Protein AF-A0A7X7T2R3-F1 (afdb_monomer)

Solvent-accessible surface area (backbone atoms only — not comparable to full-atom values): 18555 Å² total; per-residue (Å²): 139,83,82,85,80,83,82,80,82,81,81,81,78,77,81,79,77,76,78,73,84,76,75,88,61,71,58,36,37,41,28,32,38,73,65,38,33,34,38,80,50,75,80,72,34,32,32,35,26,33,41,37,43,32,25,81,39,92,53,69,34,51,37,36,40,28,49,19,48,46,81,38,60,32,94,79,43,58,68,33,76,51,70,40,49,49,66,35,71,52,75,38,67,45,38,47,43,71,54,66,69,42,83,62,74,43,48,23,21,39,40,40,40,36,83,48,56,30,40,42,38,34,37,30,28,27,39,49,86,95,52,52,84,90,58,48,30,49,27,66,38,73,28,43,41,53,90,72,32,40,33,57,85,30,70,35,39,31,56,67,36,26,35,33,69,63,63,90,76,23,64,33,43,29,34,38,34,39,29,28,66,70,60,32,42,26,30,39,35,40,31,36,23,42,90,88,64,50,77,76,40,69,46,76,40,82,41,36,21,29,11,16,45,75,44,51,52,47,82,64,37,77,80,41,68,40,77,57,31,36,37,40,40,30,24,75,38,52,89,12,23,35,42,54,41,26,37,32,27,32,49,84,79,55,42,40,45,63,23,67,45,53,74,62,64,82,75,70,47,61,90,62,88,65,72,92,64,82,90,67,93,62,39,48,35,62,75,59,42,95,91,35,50,65,44,74,21,93,78,37,74,44,68,85,78,66,66,64,88,88,70,58,95,70,49,39,86,43,68,80,88,86,50,78,40,71,37,74,62,63,100,71,77,132

Nearest PDB structures (foldseek):
  2ii7-assembly2_E  TM=7.760E-01  e=9.118E-03  Anabaena sp.
  2ii8-assembly2_D  TM=6.836E-01  e=9.619E-03  Anabaena sp.
  2ii7-assembly2_D  TM=6.845E-01  e=1.474E-02  Anabaena sp.
  5aos-assembly1_A  TM=5.598E-01  e=7.667E-01  Ruminococcus flavefaciens
  4d59-assembly1_A  TM=4.399E-01  e=4.234E+00  Clostridioides difficile QCD-32g58

Sequence (334 aa):
MATPRTLVAVAIGAALVLATPALAGFTATDVIVPSLGKGPGAAGSSWNGCIWVHNPNAAPVNVTFRLLLRNQPNPSAQAFHDTIPPGDTRRYDDVFATMFGVHLATYGAVRVTANAPVLVNARSYSTPAGGRADDTVGQFYSAIPTSFAIGVGQTAQLLGVYQTNPQEASLFRYNYGFVESSGQAATVQVTALDETGAVSASKSYSVGGFEARQYNVTDLLPAVNATNLRLQLTVTSGPGKVVAFGSGIANRSNDPSTFEMSFRDSLLAGSGGGLTAVTHNGTLTGDGTLSSPLGIANGGVGKTQLAAPGGTSGQVLGTNGSALVWQNAGSGGL

Radius of gyration: 31.09 Å; Cα contacts (8 Å, |Δi|>4): 775; chains: 1; bounding box: 86×97×46 Å

Foldseek 3Di:
DDDDDDDDDDDDDDPPPPDDPPCPADWDQKWKQQKAWAQADALGWGKFKKKKKFAQAQAKKKKKKFFAFAPDACLPTQIFIDIAGHGGMDMDGRCCCRRPVHPDITMGMMMMGMPGIMWMKMWIWTAHVVGDPVLIAIEITGIGGLVQFAAAPDKWKWWFDAAAPVRVPGQKWKKKKKFWRPQKKFKKKKFKADPVRDTPFIDIDIDGGRHIYMDTCCVGVVRDHDRIIMIMIHTHDIGITIFMKMWMAGSNSRHIYITGIDTDVVVVPDVPPDDCADDDPQQWWFGCDPVTRIDGHDVSCDCVNVDDPDEDPQWDFDDPPPDTDTDHPDPDDD

Structure (mmCIF, N/CA/C/O backbone):
data_AF-A0A7X7T2R3-F1
#
_entry.id   AF-A0A7X7T2R3-F1
#
loop_
_atom_site.group_PDB
_atom_site.id
_atom_site.type_symbol
_atom_site.label_atom_id
_atom_site.label_alt_id
_atom_site.label_comp_id
_atom_site.label_asym_id
_atom_site.label_entity_id
_atom_site.label_seq_id
_atom_site.pdbx_PDB_ins_code
_atom_site.Cartn_x
_atom_site.Cartn_y
_atom_site.Cartn_z
_atom_site.occupancy
_atom_site.B_iso_or_equiv
_atom_site.auth_seq_id
_atom_site.auth_comp_id
_atom_site.auth_asym_id
_atom_site.auth_atom_id
_atom_site.pdbx_PDB_model_num
ATOM 1 N N . MET A 1 1 ? 66.708 -51.921 3.921 1.00 41.09 1 MET A N 1
ATOM 2 C CA . MET A 1 1 ? 65.303 -52.227 3.578 1.00 41.09 1 MET A CA 1
ATOM 3 C C . MET A 1 1 ? 64.438 -51.123 4.153 1.00 41.09 1 MET A C 1
ATOM 5 O O . MET A 1 1 ? 64.295 -51.061 5.365 1.00 41.09 1 MET A O 1
ATOM 9 N N . ALA A 1 2 ? 63.968 -50.204 3.311 1.00 39.09 2 ALA A N 1
ATOM 10 C CA . ALA A 1 2 ? 63.085 -49.114 3.715 1.00 39.09 2 ALA A CA 1
ATOM 11 C C . ALA A 1 2 ? 61.663 -49.446 3.248 1.00 39.09 2 ALA A C 1
ATOM 13 O O . ALA A 1 2 ? 61.438 -49.693 2.065 1.00 39.09 2 ALA A O 1
ATOM 14 N N . THR A 1 3 ? 60.734 -49.514 4.194 1.00 38.06 3 THR A N 1
ATOM 15 C CA . THR A 1 3 ? 59.317 -49.825 3.985 1.00 38.06 3 THR A CA 1
ATOM 16 C C . THR A 1 3 ? 58.628 -48.654 3.270 1.00 38.06 3 THR A C 1
ATOM 18 O O . THR A 1 3 ? 58.737 -47.525 3.759 1.00 38.06 3 THR A O 1
ATOM 21 N N . PRO A 1 4 ? 57.914 -48.856 2.148 1.00 40.66 4 PRO A N 1
ATOM 22 C CA . PRO A 1 4 ? 57.190 -47.767 1.507 1.00 40.66 4 PRO A CA 1
ATOM 23 C C . PRO A 1 4 ? 55.934 -47.436 2.323 1.00 40.66 4 PRO A C 1
ATOM 25 O O . PRO A 1 4 ? 55.132 -48.312 2.642 1.00 40.66 4 PRO A O 1
ATOM 28 N N . ARG A 1 5 ? 55.778 -46.160 2.689 1.00 43.88 5 ARG A N 1
ATOM 29 C CA . ARG A 1 5 ? 54.572 -45.629 3.333 1.00 43.88 5 ARG A CA 1
ATOM 30 C C . ARG A 1 5 ? 53.549 -45.265 2.261 1.00 43.88 5 ARG A C 1
ATOM 32 O O . ARG A 1 5 ? 53.770 -44.345 1.479 1.00 43.88 5 ARG A O 1
ATOM 39 N N . THR A 1 6 ? 52.435 -45.982 2.248 1.00 41.12 6 THR A N 1
ATOM 40 C CA . THR A 1 6 ? 51.268 -45.712 1.406 1.00 41.12 6 THR A CA 1
ATOM 41 C C . THR A 1 6 ? 50.579 -44.430 1.882 1.00 41.12 6 THR A C 1
ATOM 43 O O . THR A 1 6 ? 50.111 -44.359 3.017 1.00 41.12 6 THR A O 1
ATOM 46 N N . LEU A 1 7 ? 50.527 -43.404 1.031 1.00 40.53 7 LEU A N 1
ATOM 47 C CA . LEU A 1 7 ? 49.724 -42.200 1.258 1.00 40.53 7 LEU A CA 1
ATOM 48 C C . LEU A 1 7 ? 48.250 -42.535 1.000 1.00 40.53 7 LEU A C 1
ATOM 50 O O . LEU A 1 7 ? 47.858 -42.800 -0.133 1.00 40.53 7 LEU A O 1
ATOM 54 N N . VAL A 1 8 ? 47.434 -42.529 2.054 1.00 42.53 8 VAL A N 1
ATOM 55 C CA . VAL A 1 8 ? 45.972 -42.593 1.944 1.00 42.53 8 VAL A CA 1
ATOM 56 C C . VAL A 1 8 ? 45.469 -41.172 1.696 1.00 42.53 8 VAL A C 1
ATOM 58 O O . VAL A 1 8 ? 45.521 -40.326 2.587 1.00 42.53 8 VAL A O 1
ATOM 61 N N . ALA A 1 9 ? 45.011 -40.896 0.477 1.00 41.34 9 ALA A N 1
ATOM 62 C CA . ALA A 1 9 ? 44.326 -39.651 0.155 1.00 41.34 9 ALA A CA 1
ATOM 63 C C . ALA A 1 9 ? 42.895 -39.709 0.710 1.00 41.34 9 ALA A C 1
ATOM 65 O O . ALA A 1 9 ? 42.060 -40.472 0.227 1.00 41.34 9 ALA A O 1
ATOM 66 N N . VAL A 1 10 ? 42.611 -38.913 1.741 1.00 47.06 10 VAL A N 1
ATOM 67 C CA . VAL A 1 10 ? 41.249 -38.706 2.243 1.00 47.06 10 VAL A CA 1
ATOM 68 C C . VAL A 1 10 ? 40.581 -37.659 1.354 1.00 47.06 10 VAL A C 1
ATOM 70 O O . VAL A 1 10 ? 40.901 -36.475 1.429 1.00 47.06 10 VAL A O 1
ATOM 73 N N . ALA A 1 11 ? 39.669 -38.095 0.486 1.00 46.22 11 ALA A N 1
ATOM 74 C CA . ALA A 1 11 ? 38.809 -37.199 -0.275 1.00 46.22 11 ALA A CA 1
ATOM 75 C C . ALA A 1 11 ? 37.720 -36.639 0.655 1.00 46.22 11 ALA A C 1
ATOM 77 O O . ALA A 1 11 ? 36.773 -37.337 1.012 1.00 46.22 11 ALA A O 1
ATOM 78 N N . ILE A 1 12 ? 37.863 -35.379 1.067 1.00 52.41 12 ILE A N 1
ATOM 79 C CA . ILE A 1 12 ? 36.805 -34.646 1.767 1.00 52.41 12 ILE A CA 1
ATOM 80 C C . ILE A 1 12 ? 35.800 -34.190 0.705 1.00 52.41 12 ILE A C 1
ATOM 82 O O . ILE A 1 12 ? 36.039 -33.227 -0.021 1.00 52.41 12 ILE A O 1
ATOM 86 N N . GLY A 1 13 ? 34.684 -34.909 0.581 1.00 48.97 13 GLY A N 1
ATOM 87 C CA . GLY A 1 13 ? 33.548 -34.468 -0.223 1.00 48.97 13 GLY A CA 1
ATOM 88 C C . GLY A 1 13 ? 32.879 -33.269 0.443 1.00 48.97 13 GLY A C 1
ATOM 89 O O . GLY A 1 13 ? 32.170 -33.429 1.433 1.00 48.97 13 GLY A O 1
ATOM 90 N N . ALA A 1 14 ? 33.108 -32.064 -0.078 1.00 52.66 14 ALA A N 1
ATOM 91 C CA . ALA A 1 14 ? 32.348 -30.888 0.320 1.00 52.66 14 ALA A CA 1
ATOM 92 C C . ALA A 1 14 ? 30.914 -31.026 -0.214 1.00 52.66 14 ALA A C 1
ATOM 94 O O . ALA A 1 14 ? 30.673 -30.895 -1.414 1.00 52.66 14 ALA A O 1
ATOM 95 N N . ALA A 1 15 ? 29.959 -31.315 0.670 1.00 49.66 15 ALA A N 1
ATOM 96 C CA . ALA A 1 15 ? 28.545 -31.200 0.345 1.00 49.66 15 ALA A CA 1
ATOM 97 C C . ALA A 1 15 ? 28.230 -29.713 0.123 1.00 49.66 15 ALA A C 1
ATOM 99 O O . ALA A 1 15 ? 28.152 -28.936 1.075 1.00 49.66 15 ALA A O 1
ATOM 100 N N . LEU A 1 16 ? 28.099 -29.305 -1.141 1.00 46.94 16 LEU A N 1
ATOM 101 C CA . LEU A 1 16 ? 27.641 -27.968 -1.498 1.00 46.94 16 LEU A CA 1
ATOM 102 C C . LEU A 1 16 ? 26.151 -27.885 -1.136 1.00 46.94 16 LEU A C 1
ATOM 104 O O . LEU A 1 16 ? 25.288 -28.315 -1.900 1.00 46.94 16 LEU A O 1
ATOM 108 N N . VAL A 1 17 ? 25.842 -27.393 0.063 1.00 48.62 17 VAL A N 1
ATOM 109 C CA . VAL A 1 17 ? 24.464 -27.062 0.431 1.00 48.62 17 VAL A CA 1
ATOM 110 C C . VAL A 1 17 ? 24.068 -25.860 -0.420 1.00 48.62 17 VAL A C 1
ATOM 112 O O . VAL A 1 17 ? 24.460 -24.729 -0.136 1.00 48.62 17 VAL A O 1
ATOM 115 N N . LEU A 1 18 ? 23.333 -26.105 -1.506 1.00 49.28 18 LEU A N 1
ATOM 116 C CA . LEU A 1 18 ? 22.669 -25.048 -2.260 1.00 49.28 18 LEU A CA 1
ATOM 117 C C . LEU A 1 18 ? 21.621 -24.432 -1.332 1.00 49.28 18 LEU A C 1
ATOM 119 O O . LEU A 1 18 ? 20.561 -25.015 -1.107 1.00 49.28 18 LEU A O 1
ATOM 123 N N . ALA A 1 19 ? 21.945 -23.283 -0.740 1.00 51.94 19 ALA A N 1
ATOM 124 C CA . ALA A 1 19 ? 20.990 -22.513 0.038 1.00 51.94 19 ALA A CA 1
ATOM 125 C C . ALA A 1 19 ? 19.840 -22.106 -0.893 1.00 51.94 19 ALA A C 1
ATOM 127 O O . ALA A 1 19 ? 20.014 -21.279 -1.787 1.00 51.94 19 ALA A O 1
ATOM 128 N N . THR A 1 20 ? 18.665 -22.704 -0.711 1.00 56.50 20 THR A N 1
ATOM 129 C CA . THR A 1 20 ? 17.449 -22.206 -1.350 1.00 56.50 20 THR A CA 1
ATOM 130 C C . THR A 1 20 ? 17.124 -20.859 -0.712 1.00 56.50 20 THR A C 1
ATOM 132 O O . THR A 1 20 ? 16.999 -20.819 0.517 1.00 56.50 20 THR A O 1
ATOM 135 N N . PRO A 1 21 ? 16.995 -19.760 -1.476 1.00 57.72 21 PRO A N 1
ATOM 136 C CA . PRO A 1 21 ? 16.584 -18.495 -0.892 1.00 57.72 21 PRO A CA 1
ATOM 137 C C . PRO A 1 21 ? 15.199 -18.682 -0.268 1.00 57.72 21 PRO A C 1
ATOM 139 O O . PRO A 1 21 ? 14.210 -18.902 -0.964 1.00 57.72 21 PRO A O 1
ATOM 142 N N . ALA A 1 22 ? 15.130 -18.621 1.060 1.00 57.91 22 ALA A N 1
ATOM 143 C CA . ALA A 1 22 ? 13.869 -18.447 1.754 1.00 57.91 22 ALA A CA 1
ATOM 144 C C . ALA A 1 22 ? 13.439 -16.998 1.503 1.00 57.91 22 ALA A C 1
ATOM 146 O O . ALA A 1 22 ? 14.039 -16.063 2.035 1.00 57.91 22 ALA A O 1
ATOM 147 N N . LEU A 1 23 ? 12.458 -16.796 0.623 1.00 55.25 23 LEU A N 1
ATOM 148 C CA . LEU A 1 23 ? 11.908 -15.473 0.346 1.00 55.25 23 LEU A CA 1
ATOM 149 C C . LEU A 1 23 ? 11.140 -15.001 1.588 1.00 55.25 23 LEU A C 1
ATOM 151 O O . LEU A 1 23 ? 9.979 -15.341 1.775 1.00 55.25 23 LEU A O 1
ATOM 155 N N . ALA A 1 24 ? 11.811 -14.247 2.460 1.00 56.88 24 ALA A N 1
ATOM 156 C CA . ALA A 1 24 ? 11.205 -13.650 3.654 1.00 56.88 24 ALA A CA 1
ATOM 157 C C . ALA A 1 24 ? 10.438 -12.342 3.355 1.00 56.88 24 ALA A C 1
ATOM 159 O O . ALA A 1 24 ? 9.818 -11.776 4.249 1.00 56.88 24 ALA A O 1
ATOM 160 N N . GLY A 1 25 ? 10.487 -11.853 2.109 1.00 65.81 25 GLY A N 1
ATOM 161 C CA . GLY A 1 25 ? 9.688 -10.726 1.620 1.00 65.81 25 GLY A CA 1
ATOM 162 C C . GLY A 1 25 ? 8.533 -11.187 0.727 1.00 65.81 25 GLY A C 1
ATOM 163 O O . GLY A 1 25 ? 8.581 -12.270 0.142 1.00 65.81 25 GLY A O 1
ATOM 164 N N . PHE A 1 26 ? 7.503 -10.353 0.583 1.00 82.00 26 PHE A N 1
ATOM 165 C CA . PHE A 1 26 ? 6.340 -10.675 -0.243 1.00 82.00 26 PHE A CA 1
ATOM 166 C C . PHE A 1 26 ? 6.659 -10.549 -1.736 1.00 82.00 26 PHE A C 1
ATOM 168 O O . PHE A 1 26 ? 6.523 -9.484 -2.335 1.00 82.00 26 PHE A O 1
ATOM 175 N N . THR A 1 27 ? 7.082 -11.652 -2.354 1.00 90.88 27 THR A N 1
ATOM 176 C CA . THR A 1 27 ? 7.139 -11.731 -3.820 1.00 90.88 27 THR A CA 1
ATOM 177 C C . THR A 1 27 ? 5.766 -12.057 -4.390 1.00 90.88 27 THR A C 1
ATOM 179 O O . THR A 1 27 ? 5.074 -12.940 -3.884 1.00 90.88 27 THR A O 1
ATOM 182 N N . ALA A 1 28 ? 5.368 -11.366 -5.455 1.00 94.81 28 ALA A N 1
ATOM 183 C CA . ALA A 1 28 ? 4.149 -11.677 -6.195 1.00 94.81 28 ALA A CA 1
ATOM 184 C C . ALA A 1 28 ? 4.243 -11.168 -7.637 1.00 94.81 28 ALA A C 1
ATOM 186 O O . ALA A 1 28 ? 5.144 -10.410 -7.994 1.00 94.81 28 ALA A O 1
ATOM 187 N N . THR A 1 29 ? 3.313 -11.611 -8.480 1.00 97.75 29 THR A N 1
ATOM 188 C CA . THR A 1 29 ? 3.173 -11.152 -9.870 1.00 97.75 29 THR A CA 1
ATOM 189 C C . THR A 1 29 ? 2.354 -9.868 -9.990 1.00 97.75 29 THR A C 1
ATOM 191 O O . THR A 1 29 ? 2.299 -9.287 -11.067 1.00 97.75 29 THR A O 1
ATOM 194 N N . ASP A 1 30 ? 1.697 -9.427 -8.918 1.00 98.50 30 ASP A N 1
ATOM 195 C CA . ASP A 1 30 ? 0.859 -8.231 -8.888 1.00 98.50 30 ASP A CA 1
ATOM 196 C C . ASP A 1 30 ? 0.916 -7.596 -7.496 1.00 98.50 30 ASP A C 1
ATOM 198 O O . ASP A 1 30 ? 0.410 -8.153 -6.518 1.00 98.50 30 ASP A O 1
ATOM 202 N N . VAL A 1 31 ? 1.581 -6.447 -7.406 1.00 98.56 31 VAL A N 1
ATOM 203 C CA . VAL A 1 31 ? 1.841 -5.732 -6.151 1.00 98.56 31 VAL A CA 1
ATOM 204 C C . VAL A 1 31 ? 1.539 -4.243 -6.295 1.00 98.56 31 VAL A C 1
ATOM 206 O O . VAL A 1 31 ? 1.601 -3.676 -7.388 1.00 98.56 31 VAL A O 1
ATOM 209 N N . ILE A 1 32 ? 1.238 -3.584 -5.178 1.00 98.62 32 ILE A N 1
ATOM 210 C CA . ILE A 1 32 ? 0.968 -2.146 -5.112 1.00 98.62 32 ILE A CA 1
ATOM 211 C C . ILE A 1 32 ? 1.981 -1.473 -4.190 1.00 98.62 32 ILE A C 1
ATOM 213 O O . ILE A 1 32 ? 2.061 -1.793 -3.007 1.00 98.62 32 ILE A O 1
ATOM 217 N N . VAL A 1 33 ? 2.697 -0.481 -4.718 1.00 98.38 33 VAL A N 1
ATOM 218 C CA . VAL A 1 33 ? 3.363 0.554 -3.920 1.00 98.38 33 VAL A CA 1
ATOM 219 C C . VAL A 1 33 ? 2.302 1.603 -3.579 1.00 98.38 33 VAL A C 1
ATOM 221 O O . VAL A 1 33 ? 1.845 2.306 -4.486 1.00 98.38 33 VAL A O 1
ATOM 224 N N . PRO A 1 34 ? 1.862 1.712 -2.314 1.00 97.38 34 PRO A N 1
ATOM 225 C CA . PRO A 1 34 ? 0.586 2.348 -2.002 1.00 97.38 34 PRO A CA 1
ATOM 226 C C . PRO A 1 34 ? 0.633 3.880 -1.993 1.00 97.38 34 PRO A C 1
ATOM 228 O O . PRO A 1 34 ? -0.415 4.515 -2.102 1.00 97.38 34 PRO A O 1
ATOM 231 N N . SER A 1 35 ? 1.823 4.484 -1.883 1.00 97.25 35 SER A N 1
ATOM 232 C CA . SER A 1 35 ? 1.976 5.937 -1.938 1.00 97.25 35 SER A CA 1
ATOM 233 C C . SER A 1 35 ? 3.358 6.363 -2.425 1.00 97.25 35 SER A C 1
ATOM 235 O O . SER A 1 35 ? 4.383 5.943 -1.891 1.00 97.25 35 SER A O 1
ATOM 237 N N . LEU A 1 36 ? 3.376 7.242 -3.422 1.00 97.25 36 LEU A N 1
ATOM 238 C CA . LEU A 1 36 ? 4.531 8.015 -3.868 1.00 97.25 36 LEU A CA 1
ATOM 239 C C . LEU A 1 36 ? 4.080 9.448 -4.174 1.00 97.25 36 LEU A C 1
ATOM 241 O O . LEU A 1 36 ? 2.913 9.699 -4.500 1.00 97.25 36 LEU A O 1
ATOM 245 N N . GLY A 1 37 ? 5.014 10.393 -4.090 1.00 95.12 37 GLY A N 1
ATOM 246 C CA . GLY A 1 37 ? 4.765 11.793 -4.414 1.00 95.12 37 GLY A CA 1
ATOM 247 C C . GLY A 1 37 ? 5.940 12.457 -5.115 1.00 95.12 37 GLY A C 1
ATOM 248 O O . GLY A 1 37 ? 7.093 12.152 -4.823 1.00 95.12 37 GLY A O 1
ATOM 249 N N . LYS A 1 38 ? 5.621 13.391 -6.008 1.00 96.12 38 LYS A N 1
ATOM 250 C CA . LYS A 1 38 ? 6.523 14.373 -6.602 1.00 96.12 38 LYS A CA 1
ATOM 251 C C . LYS A 1 38 ? 6.002 15.764 -6.272 1.00 96.12 38 LYS A C 1
ATOM 253 O O . LYS A 1 38 ? 4.848 16.060 -6.569 1.00 96.12 38 LYS A O 1
ATOM 258 N N . GLY A 1 39 ? 6.855 16.628 -5.736 1.00 95.25 39 GLY A N 1
ATOM 259 C CA . GLY A 1 39 ? 6.547 18.041 -5.521 1.00 95.25 39 GLY A CA 1
ATOM 260 C C . GLY A 1 39 ? 6.245 18.418 -4.064 1.00 95.25 39 GLY A C 1
ATOM 261 O O . GLY A 1 39 ? 6.437 17.612 -3.149 1.00 95.25 39 GLY A O 1
ATOM 262 N N . PRO A 1 40 ? 5.797 19.661 -3.824 1.00 95.00 40 PRO A N 1
ATOM 263 C CA . PRO A 1 40 ? 5.723 20.252 -2.489 1.00 95.00 40 PRO A CA 1
ATOM 264 C C . PRO A 1 40 ? 4.676 19.585 -1.586 1.00 95.00 40 PRO A C 1
ATOM 266 O O . PRO A 1 40 ? 3.570 19.276 -2.010 1.00 95.00 40 PRO A O 1
ATOM 269 N N . GLY A 1 41 ? 5.001 19.397 -0.311 1.00 92.75 41 GLY 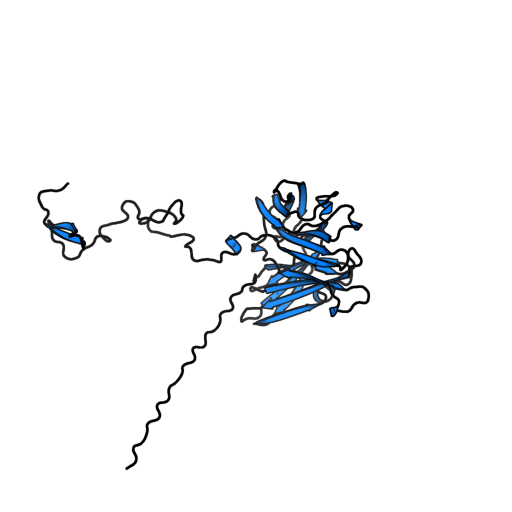A N 1
ATOM 270 C CA . GLY A 1 41 ? 4.081 18.924 0.720 1.00 92.75 41 GLY A CA 1
ATOM 271 C C . GLY A 1 41 ? 3.923 19.919 1.870 1.00 92.75 41 GLY A C 1
ATOM 272 O O . GLY A 1 41 ? 4.425 21.041 1.840 1.00 92.75 41 GLY A O 1
ATOM 273 N N . ALA A 1 42 ? 3.224 19.492 2.923 1.00 91.75 42 ALA A N 1
ATOM 274 C CA . ALA A 1 42 ? 3.086 20.276 4.150 1.00 91.75 42 ALA A CA 1
ATOM 275 C C . ALA A 1 42 ? 4.448 20.540 4.823 1.00 91.75 42 ALA A C 1
ATOM 277 O O . ALA A 1 42 ? 5.411 19.801 4.599 1.00 91.75 42 ALA A O 1
ATOM 278 N N . ALA A 1 43 ? 4.507 21.573 5.670 1.00 90.81 43 ALA A N 1
ATOM 279 C CA . ALA A 1 43 ? 5.690 21.936 6.461 1.00 90.81 43 ALA A CA 1
ATOM 280 C C . ALA A 1 43 ? 6.989 22.062 5.631 1.00 90.81 43 ALA A C 1
ATOM 282 O O . ALA A 1 43 ? 8.063 21.644 6.061 1.00 90.81 43 ALA A O 1
ATOM 283 N N . GLY A 1 44 ? 6.883 22.600 4.408 1.00 90.75 44 GLY A N 1
ATOM 284 C CA . GLY A 1 44 ? 8.030 22.852 3.527 1.00 90.75 44 GLY A CA 1
ATOM 285 C C . GLY A 1 44 ? 8.695 21.601 2.942 1.00 90.75 44 GLY A C 1
ATOM 286 O O . GLY A 1 44 ? 9.785 21.707 2.385 1.00 90.75 44 GLY A O 1
ATOM 287 N N . SER A 1 45 ? 8.073 20.422 3.065 1.00 93.31 45 SER A N 1
ATOM 288 C CA . SER A 1 45 ? 8.575 19.192 2.436 1.00 93.31 45 SER A CA 1
ATOM 289 C C . SER A 1 45 ? 8.518 19.268 0.905 1.00 93.31 45 SER A C 1
ATOM 291 O O . SER A 1 45 ? 7.655 19.938 0.339 1.00 93.31 45 SER A O 1
ATOM 293 N N . SER A 1 46 ? 9.417 18.558 0.223 1.00 94.56 46 SER A N 1
ATOM 294 C CA . SER A 1 46 ? 9.454 18.456 -1.240 1.00 94.56 46 SER A CA 1
ATOM 295 C C . SER A 1 46 ? 9.745 17.020 -1.640 1.00 94.56 46 SER A C 1
ATOM 297 O O . SER A 1 46 ? 10.868 16.544 -1.486 1.00 94.56 46 SER A O 1
ATOM 299 N N . TRP A 1 47 ? 8.711 16.325 -2.103 1.00 95.44 47 TRP A N 1
ATOM 300 C CA . TRP A 1 47 ? 8.705 14.879 -2.270 1.00 95.44 47 TRP A CA 1
ATOM 301 C C . TRP A 1 47 ? 9.238 14.437 -3.633 1.00 95.44 47 TRP A C 1
ATOM 303 O O . TRP A 1 47 ? 9.014 15.100 -4.648 1.00 95.44 47 TRP A O 1
ATOM 313 N N . ASN A 1 48 ? 9.906 13.286 -3.649 1.00 95.69 48 ASN A N 1
ATOM 314 C CA . ASN A 1 48 ? 10.217 12.499 -4.836 1.00 95.69 48 ASN A CA 1
ATOM 315 C C . ASN A 1 48 ? 10.145 10.992 -4.514 1.00 95.69 48 ASN A C 1
ATOM 317 O O . ASN A 1 48 ? 10.088 10.596 -3.347 1.00 95.69 48 ASN A O 1
ATOM 321 N N . GLY A 1 49 ? 10.141 10.144 -5.544 1.00 96.25 49 GLY A N 1
ATOM 322 C CA . GLY A 1 49 ? 9.969 8.697 -5.415 1.00 96.25 49 GLY A CA 1
ATOM 323 C C . GLY A 1 49 ? 11.072 7.883 -6.084 1.00 96.25 49 GLY A C 1
ATOM 324 O O . GLY A 1 49 ? 11.518 8.222 -7.178 1.00 96.25 49 GLY A O 1
ATOM 325 N N . CYS A 1 50 ? 11.459 6.778 -5.449 1.00 97.25 50 CYS A N 1
ATOM 326 C CA . CYS A 1 50 ? 12.312 5.737 -6.024 1.00 97.25 50 CYS A CA 1
ATOM 327 C C . CYS A 1 50 ? 11.662 4.358 -5.843 1.00 97.25 50 CYS A C 1
ATOM 329 O O . CYS A 1 50 ? 11.048 4.109 -4.803 1.00 97.25 50 CYS A O 1
ATOM 331 N N . ILE A 1 51 ? 11.806 3.468 -6.827 1.00 98.56 51 ILE A N 1
ATOM 332 C CA . ILE A 1 51 ? 11.381 2.061 -6.749 1.00 98.56 51 ILE A CA 1
ATOM 333 C C . ILE A 1 51 ? 12.574 1.143 -7.025 1.00 98.56 51 ILE A C 1
ATOM 335 O O . ILE A 1 51 ? 13.363 1.390 -7.934 1.00 98.56 51 ILE A O 1
ATOM 339 N N . TRP A 1 52 ? 12.654 0.043 -6.279 1.00 98.44 52 TRP A N 1
ATOM 340 C CA . TRP A 1 52 ? 13.510 -1.101 -6.564 1.00 98.44 52 TRP A CA 1
ATOM 341 C C . TRP A 1 52 ? 12.655 -2.299 -6.957 1.00 98.44 52 TRP A C 1
ATOM 343 O O . TRP A 1 52 ? 11.655 -2.583 -6.297 1.00 98.44 52 TRP A O 1
ATOM 353 N N . VAL A 1 53 ? 13.075 -3.021 -7.993 1.00 98.25 53 VAL A N 1
ATOM 354 C CA . VAL A 1 53 ? 12.478 -4.299 -8.391 1.00 98.25 53 VAL A CA 1
ATOM 355 C C . VAL A 1 53 ? 13.564 -5.347 -8.500 1.00 98.25 53 VAL A C 1
ATOM 357 O O . VAL A 1 53 ? 14.488 -5.203 -9.298 1.00 98.25 53 VAL A O 1
ATOM 360 N N . HIS A 1 54 ? 13.423 -6.405 -7.713 1.00 97.88 54 HIS A N 1
ATOM 361 C CA . HIS A 1 54 ? 14.292 -7.566 -7.747 1.00 97.88 54 HIS A CA 1
ATOM 362 C C . HIS A 1 54 ? 13.584 -8.748 -8.410 1.00 97.88 54 HIS A C 1
ATOM 364 O O . HIS A 1 54 ? 12.443 -9.081 -8.070 1.00 97.88 54 HIS A O 1
ATOM 370 N N . ASN A 1 55 ? 14.288 -9.387 -9.341 1.00 97.19 55 ASN A N 1
ATOM 371 C CA . ASN A 1 55 ? 13.893 -10.644 -9.949 1.00 97.19 55 ASN A CA 1
ATOM 372 C C . ASN A 1 55 ? 14.627 -11.812 -9.262 1.00 97.19 55 ASN A C 1
ATOM 374 O O . ASN A 1 55 ? 15.791 -12.054 -9.578 1.00 97.19 55 ASN A O 1
ATOM 378 N N . PRO A 1 56 ? 13.966 -12.582 -8.381 1.00 94.44 56 PRO A N 1
ATOM 379 C CA . PRO A 1 56 ? 14.582 -13.742 -7.735 1.00 94.44 56 PRO A CA 1
ATOM 380 C C . PRO A 1 56 ? 14.636 -14.991 -8.636 1.00 94.44 56 PRO A C 1
ATOM 382 O O . PRO A 1 56 ? 15.126 -16.036 -8.213 1.00 94.44 56 PRO A O 1
ATOM 385 N N . ASN A 1 57 ? 14.088 -14.931 -9.854 1.00 93.50 57 ASN A N 1
ATOM 386 C CA . ASN A 1 57 ? 13.930 -16.087 -10.731 1.00 93.50 57 ASN A CA 1
ATOM 387 C C . ASN A 1 57 ? 15.191 -16.341 -11.573 1.00 93.50 57 ASN A C 1
ATOM 389 O O . ASN A 1 57 ? 15.985 -15.441 -11.841 1.00 93.50 57 ASN A O 1
ATOM 393 N N . ALA A 1 58 ? 15.326 -17.574 -12.071 1.00 92.88 58 ALA A N 1
ATOM 394 C CA . ALA A 1 58 ? 16.405 -17.978 -12.980 1.00 92.88 58 ALA A CA 1
ATOM 395 C C . ALA A 1 58 ? 16.201 -17.517 -14.442 1.00 92.88 58 ALA A C 1
ATOM 397 O O . ALA A 1 58 ? 17.085 -17.703 -15.276 1.00 92.88 58 ALA A O 1
ATOM 398 N N . ALA A 1 59 ? 15.051 -16.916 -14.759 1.00 96.06 59 ALA A N 1
ATOM 399 C CA . ALA A 1 59 ? 14.708 -16.390 -16.079 1.00 96.06 59 ALA A CA 1
ATOM 400 C C . ALA A 1 59 ? 14.419 -14.876 -16.008 1.00 96.06 59 ALA A C 1
ATOM 402 O O . ALA A 1 59 ? 14.040 -14.387 -14.939 1.00 96.06 59 ALA A O 1
ATOM 403 N N . PRO A 1 60 ? 14.588 -14.120 -17.113 1.00 98.44 60 PRO A N 1
ATOM 404 C CA . PRO A 1 60 ? 14.191 -12.716 -17.164 1.00 98.44 60 PRO A CA 1
ATOM 405 C C . PRO A 1 60 ? 12.689 -12.543 -16.899 1.00 98.44 60 PRO A C 1
ATOM 407 O O . PRO A 1 60 ? 11.881 -13.367 -17.333 1.00 98.44 60 PRO A O 1
ATOM 410 N N . VAL A 1 61 ? 12.315 -11.454 -16.228 1.00 98.69 61 VAL A N 1
ATOM 411 C CA . VAL A 1 61 ? 10.920 -11.141 -15.887 1.00 98.69 61 VAL A CA 1
ATOM 412 C C . VAL A 1 61 ? 10.495 -9.828 -16.526 1.00 98.69 61 VAL A C 1
ATOM 414 O O . VAL A 1 61 ? 11.112 -8.788 -16.300 1.00 98.69 61 VAL A O 1
ATOM 417 N N . ASN A 1 62 ? 9.411 -9.875 -17.294 1.00 98.81 62 ASN A N 1
ATOM 418 C CA . ASN A 1 62 ? 8.766 -8.709 -17.881 1.00 98.81 62 ASN A CA 1
ATOM 419 C C . ASN A 1 62 ? 7.880 -8.060 -16.824 1.00 98.81 62 ASN A C 1
ATOM 421 O O . ASN A 1 62 ? 6.949 -8.688 -16.315 1.00 98.81 62 ASN A O 1
ATOM 425 N N . VAL A 1 63 ? 8.152 -6.795 -16.525 1.00 98.81 63 VAL A N 1
ATOM 426 C CA . VAL A 1 63 ? 7.433 -6.002 -15.531 1.00 98.81 63 VAL A CA 1
ATOM 427 C C . VAL A 1 63 ? 6.721 -4.838 -16.206 1.00 98.81 63 VAL A C 1
ATOM 429 O O . VAL A 1 63 ? 7.206 -4.240 -17.164 1.00 98.81 63 VAL A O 1
ATOM 432 N N . THR A 1 64 ? 5.530 -4.520 -15.716 1.00 98.88 64 THR A N 1
ATOM 433 C CA . THR A 1 64 ? 4.756 -3.350 -16.128 1.00 98.88 64 THR A CA 1
ATOM 434 C C . THR A 1 64 ? 4.361 -2.565 -14.893 1.00 98.88 64 THR A C 1
ATOM 436 O O . THR A 1 64 ? 3.671 -3.086 -14.017 1.00 98.88 64 THR A O 1
ATOM 439 N N . PHE A 1 65 ? 4.760 -1.304 -14.856 1.00 98.81 65 PHE A N 1
ATOM 440 C CA . PHE A 1 65 ? 4.420 -0.351 -13.812 1.00 98.81 65 PHE A CA 1
ATOM 441 C C . PHE A 1 65 ? 3.300 0.542 -14.317 1.00 98.81 65 PHE A C 1
ATOM 443 O O . PHE A 1 65 ? 3.373 1.037 -15.437 1.00 98.81 65 PHE A O 1
ATOM 450 N N . ARG A 1 66 ? 2.272 0.763 -13.503 1.00 98.81 66 ARG A N 1
ATOM 451 C CA . ARG A 1 66 ? 1.144 1.639 -13.824 1.00 98.81 66 ARG A CA 1
ATOM 452 C C . ARG A 1 66 ? 1.016 2.728 -12.777 1.00 98.81 66 ARG A C 1
ATOM 454 O O . ARG A 1 66 ? 0.869 2.414 -11.595 1.00 98.81 66 ARG A O 1
ATOM 461 N N . LEU A 1 67 ? 1.058 3.983 -13.218 1.00 98.69 67 LEU A N 1
ATOM 462 C CA . LEU A 1 67 ? 0.849 5.140 -12.354 1.00 98.69 67 LEU A CA 1
ATOM 463 C C . LEU A 1 67 ? -0.643 5.294 -12.054 1.00 98.69 67 LEU A C 1
ATOM 465 O O . LEU A 1 67 ? -1.437 5.591 -12.945 1.00 98.69 67 LEU A O 1
ATOM 469 N N . LEU A 1 68 ? -1.013 5.102 -10.790 1.00 98.75 68 LEU A N 1
ATOM 470 C CA . LEU A 1 68 ? -2.369 5.307 -10.295 1.00 98.75 68 LEU A CA 1
ATOM 471 C C . LEU A 1 68 ? -2.444 6.697 -9.669 1.00 98.75 68 LEU A C 1
ATOM 473 O O . LEU A 1 68 ? -2.022 6.896 -8.527 1.00 98.75 68 LEU A O 1
ATOM 477 N N . LEU A 1 69 ? -2.939 7.673 -10.430 1.00 98.44 69 LEU A N 1
ATOM 478 C CA . LEU A 1 69 ? -3.069 9.048 -9.959 1.00 98.44 69 LEU A CA 1
ATOM 479 C C . LEU A 1 69 ? -4.056 9.115 -8.788 1.00 98.44 69 LEU A C 1
ATOM 481 O O . LEU A 1 69 ? -5.098 8.453 -8.779 1.00 98.44 69 LEU A O 1
ATOM 485 N N . ARG A 1 70 ? -3.699 9.906 -7.775 1.00 98.12 70 ARG A N 1
ATOM 486 C CA . ARG A 1 70 ? -4.497 10.069 -6.558 1.00 98.12 70 ARG A CA 1
ATOM 487 C C . ARG A 1 70 ? -5.805 10.814 -6.845 1.00 98.12 70 ARG A C 1
ATOM 489 O O . ARG A 1 70 ? -5.818 11.748 -7.639 1.00 98.12 70 ARG A O 1
ATOM 496 N N . ASN A 1 71 ? -6.860 10.465 -6.107 1.00 98.12 71 ASN A N 1
ATOM 497 C CA . ASN A 1 71 ? -8.182 11.110 -6.120 1.00 98.12 71 ASN A CA 1
ATOM 498 C C . ASN A 1 71 ? -8.936 11.008 -7.453 1.00 98.12 71 ASN A C 1
ATOM 500 O O . ASN A 1 71 ? -9.786 11.850 -7.747 1.00 98.12 71 ASN A O 1
ATOM 504 N N . GLN A 1 72 ? -8.628 9.988 -8.252 1.00 98.31 72 GLN A N 1
ATOM 505 C CA . GLN A 1 72 ? -9.416 9.635 -9.423 1.00 98.31 72 GLN A CA 1
ATOM 506 C C . GLN A 1 72 ? -9.312 8.135 -9.736 1.00 98.31 72 GLN A C 1
ATOM 508 O O . GLN A 1 72 ? -8.277 7.523 -9.458 1.00 98.31 72 GLN A O 1
ATOM 513 N N . PRO A 1 73 ? -10.342 7.531 -10.352 1.00 98.38 73 PRO A N 1
ATOM 514 C CA . PRO A 1 73 ? -10.226 6.211 -10.964 1.00 98.38 73 PRO A CA 1
ATOM 515 C C . PRO A 1 73 ? -9.171 6.195 -12.075 1.00 98.38 73 PRO A C 1
ATOM 517 O O . PRO A 1 73 ? -9.028 7.165 -12.819 1.00 98.38 73 PRO A O 1
ATOM 520 N N . ASN A 1 74 ? -8.472 5.070 -12.234 1.00 98.56 74 ASN A N 1
ATOM 521 C CA . ASN A 1 74 ? -7.401 4.921 -13.227 1.00 98.56 74 ASN A CA 1
ATOM 522 C C . ASN A 1 74 ? -7.653 3.728 -14.178 1.00 98.56 74 ASN A C 1
ATOM 524 O O . ASN A 1 74 ? -6.837 2.805 -14.223 1.00 98.56 74 ASN A O 1
ATOM 528 N N . PRO A 1 75 ? -8.757 3.708 -14.959 1.00 96.25 75 PRO A N 1
ATOM 529 C CA . PRO A 1 75 ? -9.077 2.586 -15.854 1.00 96.25 75 PRO A CA 1
ATOM 530 C C . PRO A 1 75 ? -8.051 2.403 -16.986 1.00 96.25 75 PRO A C 1
ATOM 532 O O . PRO A 1 75 ? -7.866 1.291 -17.475 1.00 96.25 75 PRO A O 1
ATOM 535 N N . SER A 1 76 ? -7.352 3.482 -17.352 1.00 96.56 76 SER A N 1
ATOM 536 C CA . SER A 1 76 ? -6.322 3.520 -18.397 1.00 96.56 76 SER A CA 1
ATOM 537 C C . SER A 1 76 ? -5.047 4.179 -17.867 1.00 96.56 76 SER A C 1
ATOM 539 O O . SER A 1 76 ? -4.583 5.186 -18.396 1.00 96.56 76 SER A O 1
ATOM 541 N N . ALA A 1 77 ? -4.517 3.645 -16.765 1.00 97.69 77 ALA A N 1
ATOM 542 C CA . ALA A 1 77 ? -3.298 4.145 -16.135 1.00 97.69 77 ALA A CA 1
ATOM 543 C C . ALA A 1 77 ? -2.105 4.149 -17.107 1.00 97.69 77 ALA A C 1
ATOM 545 O O . ALA A 1 77 ? -1.867 3.163 -17.812 1.00 97.69 77 ALA A O 1
ATOM 546 N N . GLN A 1 78 ? -1.322 5.231 -17.090 1.00 98.00 78 GLN A N 1
ATOM 547 C CA . GLN A 1 78 ? -0.080 5.310 -17.852 1.00 98.00 78 GLN A CA 1
ATOM 548 C C . GLN A 1 78 ? 0.873 4.194 -17.418 1.00 98.00 78 GLN A C 1
ATOM 550 O O . GLN A 1 78 ? 1.061 3.963 -16.220 1.00 98.00 78 GLN A O 1
ATOM 555 N N . ALA A 1 79 ? 1.470 3.516 -18.399 1.00 98.31 79 ALA A N 1
ATOM 556 C CA . ALA A 1 79 ? 2.318 2.360 -18.175 1.00 98.31 79 ALA A CA 1
ATOM 557 C C . ALA A 1 79 ? 3.779 2.623 -18.555 1.00 98.31 79 ALA A C 1
ATOM 559 O O . ALA A 1 79 ? 4.069 3.309 -19.533 1.00 98.31 79 ALA A O 1
ATOM 560 N N . PHE A 1 80 ? 4.680 2.014 -17.793 1.00 98.69 80 PHE A N 1
ATOM 561 C CA . PHE A 1 80 ? 6.093 1.856 -18.110 1.00 98.69 80 PHE A CA 1
ATOM 562 C C . PHE A 1 80 ? 6.422 0.365 -18.112 1.00 98.69 80 PHE A C 1
ATOM 564 O O . PHE A 1 80 ? 5.946 -0.376 -17.248 1.00 98.69 80 PHE A O 1
ATOM 571 N N . HIS A 1 81 ? 7.224 -0.079 -19.072 1.00 98.56 81 HIS A N 1
ATOM 572 C CA . HIS A 1 81 ? 7.562 -1.487 -19.256 1.00 98.56 81 HIS A CA 1
ATOM 573 C C . HIS A 1 81 ? 9.063 -1.682 -19.138 1.00 98.56 81 HIS A C 1
ATOM 575 O O . HIS A 1 81 ? 9.832 -0.881 -19.664 1.00 98.56 81 HIS A O 1
ATOM 581 N N . ASP A 1 82 ? 9.465 -2.775 -18.499 1.00 98.62 82 ASP A N 1
ATOM 582 C CA . ASP A 1 82 ? 10.864 -3.173 -18.458 1.00 98.62 82 ASP A CA 1
ATOM 583 C C . ASP A 1 82 ? 11.016 -4.699 -18.372 1.00 98.62 82 ASP A C 1
ATOM 585 O O . ASP A 1 82 ? 10.053 -5.432 -18.141 1.00 98.62 82 ASP A O 1
ATOM 589 N N . THR A 1 83 ? 12.234 -5.192 -18.567 1.00 98.69 83 THR A N 1
ATOM 590 C CA . THR A 1 83 ? 12.630 -6.587 -18.365 1.00 98.69 83 THR A CA 1
ATOM 591 C C . THR A 1 83 ? 13.762 -6.647 -17.350 1.00 98.69 83 THR A C 1
ATOM 593 O O . THR A 1 83 ? 14.832 -6.089 -17.581 1.00 98.69 83 THR A O 1
ATOM 596 N N . ILE A 1 84 ? 13.549 -7.353 -16.240 1.00 98.56 84 ILE A N 1
ATOM 597 C CA . ILE A 1 84 ? 14.547 -7.524 -15.182 1.00 98.56 84 ILE A CA 1
ATOM 598 C C . ILE A 1 84 ? 15.293 -8.848 -15.413 1.00 98.56 84 ILE A C 1
ATOM 600 O O . ILE A 1 84 ? 14.647 -9.901 -15.408 1.00 98.56 84 ILE A O 1
ATOM 604 N N . PRO A 1 85 ? 16.622 -8.845 -15.633 1.00 98.56 85 PRO A N 1
ATOM 605 C CA . PRO A 1 85 ? 17.406 -10.068 -15.813 1.00 98.56 85 PRO A CA 1
ATOM 606 C C . PRO A 1 85 ? 17.317 -11.036 -14.616 1.00 98.56 85 PRO A C 1
ATOM 608 O O . PRO A 1 85 ? 16.934 -10.615 -13.523 1.00 98.56 85 PRO A O 1
ATOM 611 N N . PRO A 1 86 ? 17.656 -12.328 -14.796 1.00 97.44 86 PRO A N 1
ATOM 612 C CA . PRO A 1 86 ? 17.692 -13.307 -13.708 1.00 97.44 86 PRO A CA 1
ATOM 613 C C . PRO A 1 86 ? 18.570 -12.848 -12.539 1.00 97.44 86 PRO A C 1
ATOM 615 O O . PRO A 1 86 ? 19.715 -12.457 -12.758 1.00 97.44 86 PRO A O 1
ATOM 618 N N . GLY A 1 87 ? 18.055 -12.907 -11.310 1.00 95.69 87 GLY A N 1
ATOM 619 C CA . GLY A 1 87 ? 18.787 -12.526 -10.094 1.00 95.69 87 GLY A CA 1
ATOM 620 C C . GLY A 1 87 ? 19.078 -11.027 -9.932 1.00 95.69 87 GLY A C 1
ATOM 621 O O . GLY A 1 87 ? 19.624 -10.628 -8.904 1.00 95.69 87 GLY A O 1
ATOM 622 N N . ASP A 1 88 ? 18.730 -10.189 -10.911 1.00 97.88 88 ASP A N 1
ATOM 623 C CA . ASP A 1 88 ? 19.081 -8.768 -10.918 1.00 97.88 88 ASP A CA 1
ATOM 624 C C . ASP A 1 88 ? 18.124 -7.925 -10.056 1.00 97.88 88 ASP A C 1
ATOM 626 O O . ASP A 1 88 ? 16.997 -8.324 -9.741 1.00 97.88 88 ASP A O 1
ATOM 630 N N . THR A 1 89 ? 18.581 -6.735 -9.670 1.00 98.19 89 THR A N 1
ATOM 631 C CA . THR A 1 89 ? 17.773 -5.705 -9.013 1.00 98.19 89 THR A CA 1
ATOM 632 C C . THR A 1 89 ? 17.933 -4.382 -9.743 1.00 98.19 89 THR A C 1
ATOM 634 O O . THR A 1 89 ? 19.017 -3.803 -9.756 1.00 98.19 89 THR A O 1
ATOM 637 N N . ARG A 1 90 ? 16.834 -3.844 -10.276 1.00 98.25 90 ARG A N 1
ATOM 638 C CA . ARG A 1 90 ? 16.823 -2.504 -10.876 1.00 98.25 90 ARG A CA 1
ATOM 639 C C . ARG A 1 90 ? 16.301 -1.463 -9.907 1.00 98.25 90 ARG A C 1
ATOM 641 O O . ARG A 1 90 ? 15.360 -1.722 -9.161 1.00 98.25 90 ARG A O 1
ATOM 648 N N . ARG A 1 91 ? 16.904 -0.278 -9.967 1.00 97.62 91 ARG A N 1
ATOM 649 C CA . ARG A 1 91 ? 16.508 0.928 -9.238 1.00 97.62 91 ARG A CA 1
ATOM 650 C C . ARG A 1 91 ? 16.050 1.988 -10.237 1.00 97.62 91 ARG A C 1
ATOM 652 O O . ARG A 1 91 ? 16.765 2.261 -11.196 1.00 97.62 91 ARG A O 1
ATOM 659 N N . TYR A 1 92 ? 14.904 2.603 -9.974 1.00 97.94 92 TYR A N 1
ATOM 660 C CA . TYR A 1 92 ? 14.341 3.693 -10.769 1.00 97.94 92 TYR A CA 1
ATOM 661 C C . TYR A 1 92 ? 14.238 4.941 -9.897 1.00 97.94 92 TYR A C 1
ATOM 663 O O . TYR A 1 92 ? 13.329 5.052 -9.074 1.00 97.94 92 TYR A O 1
ATOM 671 N N . ASP A 1 93 ? 15.186 5.862 -10.058 1.00 95.62 93 ASP A N 1
ATOM 672 C CA . ASP A 1 93 ? 15.155 7.166 -9.397 1.00 95.62 93 ASP A CA 1
ATOM 673 C C . ASP A 1 93 ? 14.214 8.132 -10.129 1.00 95.62 93 ASP A C 1
ATOM 675 O O . ASP A 1 93 ? 14.077 8.067 -11.351 1.00 95.62 93 ASP A O 1
ATOM 679 N N . ASP A 1 94 ? 13.570 9.030 -9.376 1.00 94.19 94 ASP A N 1
ATOM 680 C CA . ASP A 1 94 ? 12.518 9.930 -9.874 1.00 94.19 94 ASP A CA 1
ATOM 681 C C . ASP A 1 94 ? 11.490 9.175 -10.727 1.00 94.19 94 ASP A C 1
ATOM 683 O O . ASP A 1 94 ? 11.332 9.418 -11.922 1.00 94.19 94 ASP A O 1
ATOM 687 N N . VAL A 1 95 ? 10.806 8.216 -10.096 1.00 96.44 95 VAL A N 1
ATOM 688 C CA . VAL A 1 95 ? 9.819 7.322 -10.732 1.00 96.44 95 VAL A CA 1
ATOM 689 C C . VAL A 1 95 ? 8.866 8.083 -11.658 1.00 96.44 95 VAL A C 1
ATOM 691 O O . VAL A 1 95 ? 8.568 7.630 -12.759 1.00 96.44 95 VAL A O 1
ATOM 694 N N . PHE A 1 96 ? 8.415 9.266 -11.247 1.00 97.00 96 PHE A N 1
ATOM 695 C CA . PHE A 1 96 ? 7.497 10.091 -12.026 1.00 97.00 96 PHE A CA 1
ATOM 696 C C . PHE A 1 96 ? 8.128 10.604 -13.323 1.00 97.00 96 PHE A C 1
ATOM 698 O O . PHE A 1 96 ? 7.533 10.431 -14.386 1.00 97.00 96 PHE A O 1
ATOM 705 N N . ALA A 1 97 ? 9.325 11.192 -13.268 1.00 95.94 97 ALA A N 1
ATOM 706 C CA . ALA A 1 97 ? 9.988 11.702 -14.464 1.00 95.94 97 ALA A CA 1
ATOM 707 C C . ALA A 1 97 ? 10.543 10.565 -15.335 1.00 95.94 97 ALA A C 1
ATOM 709 O O . ALA A 1 97 ? 10.278 10.524 -16.533 1.00 95.94 97 ALA A O 1
ATOM 710 N N . THR A 1 98 ? 11.276 9.627 -14.736 1.00 95.81 98 THR A N 1
ATOM 711 C CA . THR A 1 98 ? 12.022 8.585 -15.454 1.00 95.81 98 THR A CA 1
ATOM 712 C C . THR A 1 98 ? 11.105 7.550 -16.095 1.00 95.81 98 THR A C 1
ATOM 714 O O . THR A 1 98 ? 11.344 7.143 -17.229 1.00 95.81 98 THR A O 1
ATOM 717 N N . MET A 1 99 ? 10.051 7.116 -15.395 1.00 97.38 99 MET A N 1
ATOM 718 C CA . MET A 1 99 ? 9.175 6.047 -15.891 1.00 97.38 99 MET A CA 1
ATOM 719 C C . MET A 1 99 ? 7.935 6.600 -16.596 1.00 97.38 99 MET A C 1
ATOM 721 O O . MET A 1 99 ? 7.447 5.990 -17.543 1.00 97.38 99 MET A O 1
ATOM 725 N N . PHE A 1 100 ? 7.422 7.754 -16.157 1.00 97.75 100 PHE A N 1
ATOM 726 C CA . PHE A 1 100 ? 6.149 8.294 -16.643 1.00 97.75 100 PHE A CA 1
ATOM 727 C C . PHE A 1 100 ? 6.271 9.661 -17.342 1.00 97.75 100 PHE A C 1
ATOM 729 O O . PHE A 1 100 ? 5.267 10.190 -17.808 1.00 97.75 100 PHE A O 1
ATOM 736 N N . GLY A 1 101 ? 7.461 10.262 -17.457 1.00 96.44 101 GLY A N 1
ATOM 737 C CA . GLY A 1 101 ? 7.619 11.583 -18.089 1.00 96.44 101 GLY A CA 1
ATOM 738 C C . GLY A 1 101 ? 6.860 12.709 -17.370 1.00 96.44 101 GLY A C 1
ATOM 739 O O . GLY A 1 101 ? 6.532 13.734 -17.967 1.00 96.44 101 GLY A O 1
ATOM 740 N N . VAL A 1 102 ? 6.533 12.515 -16.089 1.00 95.44 102 VAL A N 1
ATOM 741 C CA . VAL A 1 102 ? 5.757 13.454 -15.279 1.00 95.44 102 VAL A CA 1
ATOM 742 C C . VAL A 1 102 ? 6.704 14.347 -14.484 1.00 95.44 102 VAL A C 1
ATOM 744 O O . VAL A 1 102 ? 7.355 13.921 -13.529 1.00 95.44 102 VAL A O 1
ATOM 747 N N . HIS A 1 103 ? 6.757 15.622 -14.865 1.00 93.69 103 HIS A N 1
ATOM 748 C CA . HIS A 1 103 ? 7.644 16.612 -14.242 1.00 93.69 103 HIS A CA 1
ATOM 749 C C . HIS A 1 103 ? 6.939 17.521 -13.225 1.00 93.69 103 HIS A C 1
ATOM 751 O O . HIS A 1 103 ? 7.600 18.143 -12.395 1.00 93.69 103 HIS A O 1
ATOM 757 N N . LEU A 1 104 ? 5.606 17.581 -13.268 1.00 94.06 104 LEU A N 1
ATOM 758 C CA . LEU A 1 104 ? 4.787 18.406 -12.381 1.00 94.06 104 LEU A CA 1
ATOM 759 C C . LEU A 1 104 ? 4.426 17.677 -11.083 1.00 94.06 104 LEU A C 1
ATOM 761 O O . LEU A 1 104 ? 4.540 16.453 -10.983 1.00 94.06 104 LEU A O 1
ATOM 765 N N . ALA A 1 105 ? 3.960 18.445 -10.094 1.00 96.38 105 ALA A N 1
ATOM 766 C CA . ALA A 1 105 ? 3.54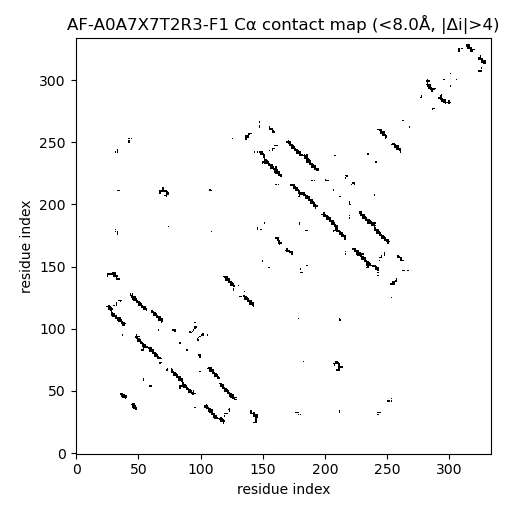3 17.910 -8.806 1.00 96.38 105 ALA A CA 1
ATOM 767 C C . ALA A 1 105 ? 2.453 16.843 -8.982 1.00 96.38 105 ALA A C 1
ATOM 769 O O . ALA A 1 105 ? 1.390 17.120 -9.535 1.00 96.38 105 ALA A O 1
ATOM 770 N N . THR A 1 106 ? 2.742 15.622 -8.540 1.00 97.06 106 THR A N 1
ATOM 771 C CA . THR A 1 106 ? 1.916 14.440 -8.802 1.00 97.06 106 THR A CA 1
ATOM 772 C C . THR A 1 106 ? 2.024 13.474 -7.639 1.00 97.06 106 THR A C 1
ATOM 774 O O . THR A 1 106 ? 3.111 13.212 -7.136 1.00 97.06 106 THR A O 1
ATOM 777 N N . TYR A 1 107 ? 0.895 12.916 -7.217 1.00 97.62 107 TYR A N 1
ATOM 778 C CA . TYR A 1 107 ? 0.828 11.982 -6.100 1.00 97.62 107 TYR A CA 1
ATOM 779 C C . TYR A 1 107 ? -0.061 10.813 -6.479 1.00 97.62 107 TYR A C 1
ATOM 781 O O . TYR A 1 107 ? -1.016 10.974 -7.240 1.00 97.62 107 TYR A O 1
ATOM 789 N N . GLY A 1 108 ? 0.222 9.642 -5.925 1.00 97.88 108 GLY A N 1
ATOM 790 C CA . GLY A 1 108 ? -0.502 8.441 -6.309 1.00 97.88 108 GLY A CA 1
ATOM 791 C C . GLY A 1 108 ? 0.100 7.179 -5.734 1.00 97.88 108 GLY A C 1
ATOM 792 O O . GLY A 1 108 ? 0.870 7.227 -4.778 1.00 97.88 108 GLY A O 1
ATOM 793 N N . ALA A 1 109 ? -0.260 6.069 -6.354 1.00 98.62 109 ALA A N 1
ATOM 794 C CA . ALA A 1 109 ? 0.302 4.752 -6.120 1.00 98.62 109 ALA A CA 1
ATOM 795 C C . ALA A 1 109 ? 0.917 4.221 -7.421 1.00 98.62 109 ALA A C 1
ATOM 797 O O . ALA A 1 109 ? 0.667 4.752 -8.506 1.00 98.62 109 ALA A O 1
ATOM 798 N N . VAL A 1 110 ? 1.706 3.155 -7.326 1.00 98.75 110 VAL A N 1
ATOM 799 C CA . VAL A 1 110 ? 2.204 2.432 -8.501 1.00 98.75 110 VAL A CA 1
ATOM 800 C C . VAL A 1 110 ? 1.825 0.968 -8.368 1.00 98.75 110 VAL A C 1
ATOM 802 O O . VAL A 1 110 ? 2.207 0.309 -7.403 1.00 98.75 110 VAL A O 1
ATOM 805 N N . ARG A 1 111 ? 1.083 0.451 -9.348 1.00 98.75 111 ARG A N 1
ATOM 806 C CA . ARG A 1 111 ? 0.824 -0.987 -9.470 1.00 98.75 111 ARG A CA 1
ATOM 807 C C . ARG A 1 111 ? 1.896 -1.613 -10.346 1.00 98.75 111 ARG A C 1
ATOM 809 O O . ARG A 1 111 ? 2.156 -1.110 -11.437 1.00 98.75 111 ARG A O 1
ATOM 816 N N . VAL A 1 112 ? 2.483 -2.713 -9.895 1.00 98.75 112 VAL A N 1
ATOM 817 C CA . VAL A 1 112 ? 3.499 -3.463 -10.634 1.00 98.75 112 VAL A CA 1
ATOM 818 C C . VAL A 1 112 ? 2.957 -4.850 -10.930 1.00 98.75 112 VAL A C 1
ATOM 820 O O . VAL A 1 112 ? 2.700 -5.623 -10.013 1.00 98.75 112 VAL A O 1
ATOM 823 N N . THR A 1 113 ? 2.785 -5.156 -12.213 1.00 98.69 113 THR A N 1
ATOM 824 C CA . THR A 1 113 ? 2.395 -6.487 -12.697 1.00 98.69 113 THR A CA 1
ATOM 825 C C . THR A 1 113 ? 3.559 -7.136 -13.432 1.00 98.69 113 THR A C 1
ATOM 827 O O . THR A 1 113 ? 4.226 -6.457 -14.213 1.00 98.69 113 THR A O 1
ATOM 830 N N . ALA A 1 114 ? 3.771 -8.432 -13.248 1.00 98.56 114 ALA A N 1
ATOM 831 C CA . ALA A 1 114 ? 4.891 -9.180 -13.801 1.00 98.56 114 ALA A CA 1
ATOM 832 C C . ALA A 1 114 ? 4.462 -10.572 -14.288 1.00 98.56 114 ALA A C 1
ATOM 834 O O . ALA A 1 114 ? 3.476 -11.129 -13.807 1.00 98.56 114 ALA A O 1
ATOM 835 N N . ASN A 1 115 ? 5.211 -11.160 -15.226 1.00 97.81 115 ASN A N 1
ATOM 836 C CA . ASN A 1 115 ? 4.954 -12.529 -15.705 1.00 97.81 115 ASN A CA 1
ATOM 837 C C . ASN A 1 115 ? 5.525 -13.633 -14.787 1.00 97.81 115 ASN A C 1
AT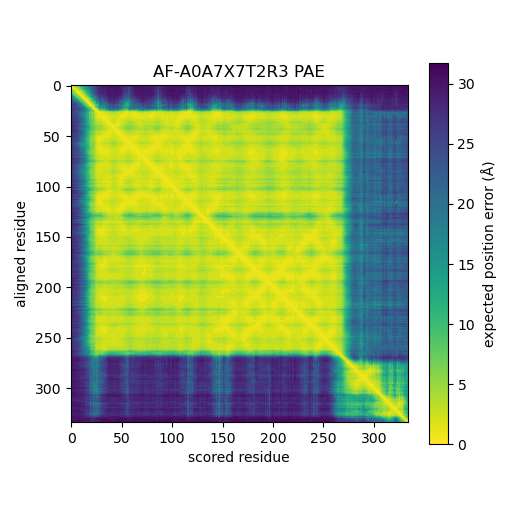OM 839 O O . ASN A 1 115 ? 5.231 -14.805 -15.008 1.00 97.81 115 ASN A O 1
ATOM 843 N N . ALA A 1 116 ? 6.308 -13.275 -13.766 1.00 95.75 116 ALA A N 1
ATOM 844 C CA . ALA A 1 116 ? 6.738 -14.151 -12.674 1.00 95.75 116 ALA A CA 1
ATOM 845 C C . ALA A 1 116 ? 6.896 -13.330 -11.374 1.00 95.75 116 ALA A C 1
ATOM 847 O O . ALA A 1 116 ? 6.944 -12.099 -11.453 1.00 95.75 116 ALA A O 1
ATOM 848 N N . PRO A 1 117 ? 6.939 -13.961 -10.183 1.00 96.31 117 PRO A N 1
ATOM 849 C CA . PRO A 1 117 ? 7.020 -13.235 -8.917 1.00 96.31 117 PRO A CA 1
ATOM 850 C C . PRO A 1 117 ? 8.254 -12.332 -8.820 1.00 96.31 117 PRO A C 1
ATOM 852 O O . PRO A 1 117 ? 9.369 -12.767 -9.106 1.00 96.31 117 PRO A O 1
ATOM 855 N N . VAL A 1 118 ? 8.055 -11.091 -8.374 1.00 97.31 118 VAL A N 1
ATOM 856 C CA . VAL A 1 118 ? 9.116 -10.104 -8.117 1.00 97.31 118 VAL A CA 1
ATOM 857 C C . VAL A 1 118 ? 8.999 -9.550 -6.703 1.00 97.31 118 VAL A C 1
ATOM 859 O O . VAL A 1 118 ? 7.906 -9.519 -6.138 1.00 97.31 118 VAL A O 1
ATOM 862 N N . LEU A 1 119 ? 10.118 -9.093 -6.139 1.00 97.25 119 LEU A N 1
ATOM 863 C CA . LEU A 1 119 ? 10.131 -8.300 -4.909 1.00 97.25 119 LEU A CA 1
ATOM 864 C C . LEU A 1 119 ? 10.214 -6.819 -5.282 1.00 97.25 119 LEU A C 1
ATOM 866 O O . LEU A 1 119 ? 11.113 -6.422 -6.024 1.00 97.25 119 LEU A O 1
ATOM 870 N N . VAL A 1 120 ? 9.300 -6.004 -4.756 1.00 98.19 120 VAL A N 1
ATOM 871 C CA . VAL A 1 120 ? 9.247 -4.567 -5.046 1.00 98.19 120 VAL A CA 1
ATOM 872 C C . VAL A 1 120 ? 9.214 -3.780 -3.750 1.00 98.19 120 VAL A C 1
ATOM 874 O O . VAL A 1 120 ? 8.365 -4.017 -2.896 1.00 98.19 120 VAL A O 1
ATOM 877 N N . ASN A 1 121 ? 10.106 -2.801 -3.641 1.00 96.69 121 ASN A N 1
ATOM 878 C CA . ASN A 1 121 ? 10.127 -1.838 -2.549 1.00 96.69 121 ASN A CA 1
ATOM 879 C C . ASN A 1 121 ? 10.238 -0.426 -3.121 1.00 96.69 121 ASN A C 1
ATOM 881 O O . ASN A 1 121 ? 10.737 -0.229 -4.229 1.00 96.69 121 ASN A O 1
ATOM 885 N N . ALA A 1 122 ? 9.814 0.569 -2.359 1.00 98.00 122 ALA A N 1
ATOM 886 C CA . ALA A 1 122 ? 9.871 1.957 -2.769 1.00 98.00 122 ALA A CA 1
ATOM 887 C C . ALA A 1 122 ? 10.258 2.874 -1.615 1.00 98.00 122 ALA A C 1
ATOM 889 O O . ALA A 1 122 ? 10.089 2.547 -0.440 1.00 98.00 122 ALA A O 1
ATOM 890 N N . ARG A 1 123 ? 10.747 4.060 -1.970 1.00 97.56 123 ARG A N 1
ATOM 891 C CA . ARG A 1 123 ? 10.991 5.152 -1.033 1.00 97.56 123 ARG A CA 1
ATOM 892 C C . ARG A 1 123 ? 10.335 6.422 -1.559 1.00 97.56 123 ARG A C 1
ATOM 894 O O . ARG A 1 123 ? 10.702 6.887 -2.635 1.00 97.56 123 ARG A O 1
ATOM 901 N N . SER A 1 124 ? 9.413 6.995 -0.789 1.00 97.19 124 SER A N 1
ATOM 902 C CA . SER A 1 124 ? 8.914 8.362 -0.983 1.00 97.19 124 SER A CA 1
ATOM 903 C C . SER A 1 124 ? 9.692 9.275 -0.048 1.00 97.19 124 SER A C 1
ATOM 905 O O . SER A 1 124 ? 9.550 9.158 1.165 1.00 97.19 124 SER A O 1
ATOM 907 N N . TYR A 1 125 ? 10.542 10.153 -0.561 1.00 96.75 125 TYR A N 1
ATOM 908 C CA . TYR A 1 125 ? 11.457 10.942 0.264 1.00 96.75 125 TYR A CA 1
ATOM 909 C C . TYR A 1 125 ? 11.314 12.434 0.014 1.00 96.75 125 TYR A C 1
ATOM 911 O O . TYR A 1 125 ? 10.973 12.850 -1.087 1.00 96.75 125 TYR A O 1
ATOM 919 N N . SER A 1 126 ? 11.580 13.225 1.049 1.00 95.88 126 SER A N 1
ATOM 920 C CA . SER A 1 126 ? 11.650 14.674 0.985 1.00 95.88 126 SER A CA 1
ATOM 921 C C . SER A 1 126 ? 13.102 15.133 1.001 1.00 95.88 126 SER A C 1
ATOM 923 O O . SER A 1 126 ? 13.876 14.716 1.864 1.00 95.88 126 SER A O 1
ATOM 925 N N . THR A 1 127 ? 13.450 16.046 0.099 1.00 93.56 127 THR A N 1
ATOM 926 C CA . THR A 1 127 ? 14.726 16.771 0.149 1.00 93.56 127 THR A CA 1
ATOM 927 C C . THR A 1 127 ? 14.483 18.149 0.767 1.00 93.56 127 THR A C 1
ATOM 929 O O . THR A 1 127 ? 13.638 18.889 0.251 1.00 93.56 127 THR A O 1
ATOM 932 N N . PRO A 1 128 ? 15.172 18.521 1.861 1.00 88.88 128 PRO A N 1
ATOM 933 C CA . PRO A 1 128 ? 15.112 19.879 2.394 1.00 88.88 128 PRO A CA 1
ATOM 934 C C . PRO A 1 128 ? 15.500 20.920 1.336 1.00 88.88 128 PRO A C 1
ATOM 936 O O . PRO A 1 128 ? 16.300 20.645 0.440 1.00 88.88 128 PRO A O 1
ATOM 939 N N . ALA A 1 129 ? 14.956 22.133 1.434 1.00 87.56 129 ALA A N 1
ATOM 940 C CA . ALA A 1 129 ? 15.312 23.213 0.516 1.00 87.56 129 ALA A CA 1
ATOM 941 C C . ALA A 1 129 ? 16.827 23.495 0.564 1.00 87.56 129 ALA A C 1
ATOM 943 O O . ALA A 1 129 ? 17.384 23.722 1.635 1.00 87.56 129 ALA A O 1
ATOM 944 N N . GLY A 1 130 ? 17.489 23.463 -0.598 1.00 88.50 130 GLY A N 1
ATOM 945 C CA . GLY A 1 130 ? 18.948 23.611 -0.706 1.00 88.50 130 GLY A CA 1
ATOM 946 C C . GLY A 1 130 ? 19.764 22.396 -0.239 1.00 88.50 130 GLY A C 1
ATOM 947 O O . GLY A 1 130 ? 20.992 22.452 -0.285 1.00 88.50 130 GLY A O 1
ATOM 948 N N . GLY A 1 131 ? 19.105 21.317 0.190 1.00 89.81 131 GLY A N 1
ATOM 949 C CA . GLY A 1 131 ? 19.739 20.075 0.619 1.00 89.81 131 GLY A CA 1
ATOM 950 C C . GLY A 1 131 ? 20.197 19.189 -0.541 1.00 89.81 131 GLY A C 1
ATOM 951 O O . GLY A 1 131 ? 19.852 19.396 -1.709 1.00 89.81 131 GLY A O 1
ATOM 952 N N . ARG A 1 132 ? 20.983 18.175 -0.198 1.00 92.62 132 ARG A N 1
ATOM 953 C CA . ARG A 1 132 ? 21.553 17.162 -1.089 1.00 92.62 132 ARG A CA 1
ATOM 954 C C . ARG A 1 132 ? 20.840 15.818 -0.918 1.00 92.62 132 ARG A C 1
ATOM 956 O O . ARG A 1 132 ? 19.904 15.674 -0.135 1.00 92.62 132 ARG A O 1
ATOM 963 N N . ALA A 1 133 ? 21.256 14.813 -1.687 1.00 89.44 133 ALA A N 1
ATOM 964 C CA . ALA A 1 133 ? 20.652 13.479 -1.636 1.00 89.44 133 ALA A CA 1
ATOM 965 C C . ALA A 1 133 ? 20.825 12.791 -0.263 1.00 89.44 133 ALA A C 1
ATOM 967 O O . ALA A 1 133 ? 19.941 12.051 0.175 1.00 89.44 133 ALA A O 1
ATOM 968 N N . ASP A 1 134 ? 21.934 13.056 0.421 1.00 92.88 134 ASP A N 1
ATOM 969 C CA . ASP A 1 134 ? 22.262 12.586 1.769 1.00 92.88 134 ASP A CA 1
ATOM 970 C C . ASP A 1 134 ? 21.493 13.316 2.884 1.00 92.88 134 ASP A C 1
ATOM 972 O O . ASP A 1 134 ? 21.380 12.778 3.981 1.00 92.88 134 ASP A O 1
ATOM 976 N N . ASP A 1 135 ? 20.855 14.453 2.587 1.00 95.31 135 ASP A N 1
ATOM 977 C CA . ASP A 1 135 ? 19.965 15.165 3.519 1.00 95.31 135 ASP A CA 1
ATOM 978 C C . ASP A 1 135 ? 18.514 14.648 3.480 1.00 95.31 135 ASP A C 1
ATOM 980 O O . ASP A 1 135 ? 17.622 15.188 4.141 1.00 95.31 135 ASP A O 1
ATOM 984 N N . THR A 1 136 ? 18.228 13.641 2.650 1.00 96.00 136 THR A N 1
ATOM 985 C CA . THR A 1 136 ? 16.850 13.198 2.422 1.00 96.00 136 THR A CA 1
ATOM 986 C C . THR A 1 136 ? 16.291 12.416 3.604 1.00 96.00 136 THR A C 1
ATOM 988 O O . THR A 1 136 ? 16.823 11.378 3.997 1.00 96.00 136 THR A O 1
ATOM 991 N N . VAL A 1 137 ? 15.121 12.830 4.077 1.00 96.12 137 VAL A N 1
ATOM 992 C CA . VAL A 1 137 ? 14.268 12.032 4.969 1.00 96.12 137 VAL A CA 1
ATOM 993 C C . VAL A 1 137 ? 13.220 11.318 4.133 1.00 96.12 137 VAL A C 1
ATOM 995 O O . VAL A 1 137 ? 12.778 11.852 3.117 1.00 96.12 137 VAL A O 1
ATOM 998 N N . GLY A 1 138 ? 12.820 10.098 4.479 1.00 95.00 138 GLY A N 1
ATOM 999 C CA . GLY A 1 138 ? 11.936 9.381 3.570 1.00 95.00 138 GLY A CA 1
ATOM 1000 C C . GLY A 1 138 ? 11.282 8.139 4.116 1.00 95.00 138 GLY A C 1
ATOM 1001 O O . GLY A 1 138 ? 11.784 7.469 5.006 1.00 95.00 138 GLY A O 1
ATOM 1002 N N . GLN A 1 139 ? 10.143 7.852 3.509 1.00 95.06 139 GLN A N 1
ATOM 1003 C CA . GLN A 1 139 ? 9.223 6.808 3.875 1.00 95.06 139 GLN A CA 1
ATOM 1004 C C . GLN A 1 139 ? 9.463 5.578 3.017 1.00 95.06 139 GLN A C 1
ATOM 1006 O O . GLN A 1 139 ? 9.433 5.669 1.788 1.00 95.06 139 GLN A O 1
ATOM 1011 N N . PHE A 1 140 ? 9.684 4.439 3.662 1.00 96.00 140 PHE A N 1
ATOM 1012 C CA . PHE A 1 140 ? 9.821 3.157 2.989 1.00 96.00 140 PHE A CA 1
ATOM 1013 C C . PHE A 1 140 ? 8.458 2.495 2.787 1.00 96.00 140 PHE A C 1
ATOM 1015 O O . PHE A 1 140 ? 7.632 2.477 3.695 1.00 96.00 140 PHE A O 1
ATOM 1022 N N . TYR A 1 141 ? 8.247 1.898 1.623 1.00 96.12 141 TYR A N 1
ATOM 1023 C CA . TYR A 1 141 ? 7.092 1.063 1.334 1.00 96.12 141 TYR A CA 1
ATOM 1024 C C . TYR A 1 141 ? 7.566 -0.278 0.789 1.00 96.12 141 TYR A C 1
ATOM 1026 O O . TYR A 1 141 ? 8.220 -0.313 -0.255 1.00 96.12 141 TYR A O 1
ATOM 1034 N N . SER A 1 142 ? 7.195 -1.377 1.443 1.00 94.62 142 SER A N 1
ATOM 1035 C CA . SER A 1 142 ? 7.184 -2.669 0.762 1.00 94.62 142 SER A CA 1
ATOM 1036 C C . SER A 1 142 ? 5.919 -2.754 -0.085 1.00 94.62 142 SER A C 1
ATOM 1038 O O . SER A 1 142 ? 4.845 -2.330 0.350 1.00 94.62 142 SER A O 1
ATOM 1040 N N . ALA A 1 143 ? 6.037 -3.216 -1.329 1.00 96.50 143 ALA A N 1
ATOM 1041 C CA . ALA A 1 143 ? 4.863 -3.344 -2.174 1.00 96.50 143 ALA A CA 1
ATOM 1042 C C . ALA A 1 143 ? 3.966 -4.473 -1.652 1.00 96.50 143 ALA A C 1
ATOM 1044 O O . ALA A 1 143 ? 4.430 -5.566 -1.335 1.00 96.50 143 ALA A O 1
ATOM 1045 N N . ILE A 1 144 ? 2.665 -4.209 -1.586 1.00 96.50 144 ILE A N 1
ATOM 1046 C CA . ILE A 1 144 ? 1.684 -5.134 -1.021 1.00 96.50 144 ILE A CA 1
ATOM 1047 C C . ILE A 1 144 ? 1.099 -5.978 -2.160 1.00 96.50 144 ILE A C 1
ATOM 1049 O O . ILE A 1 144 ? 0.545 -5.393 -3.097 1.00 96.50 144 ILE A O 1
ATOM 1053 N N . PRO A 1 145 ? 1.172 -7.323 -2.116 1.00 96.62 145 PRO A N 1
ATOM 1054 C CA . PRO A 1 145 ? 0.474 -8.174 -3.075 1.00 96.62 145 PRO A CA 1
ATOM 1055 C C . PRO A 1 145 ? -1.023 -7.875 -3.127 1.00 96.62 145 PRO A C 1
ATOM 1057 O O . PRO A 1 145 ? -1.685 -7.782 -2.092 1.00 96.62 145 PRO A O 1
ATOM 1060 N N . THR A 1 146 ? -1.598 -7.784 -4.325 1.00 97.06 146 THR A N 1
ATOM 1061 C CA . THR A 1 146 ? -3.045 -7.532 -4.474 1.00 97.06 146 THR A CA 1
ATOM 1062 C C . THR A 1 146 ? -3.893 -8.676 -3.912 1.00 97.06 146 THR A C 1
ATOM 1064 O O . THR A 1 146 ? -5.026 -8.463 -3.482 1.00 97.06 146 THR A O 1
ATOM 1067 N N . SER A 1 147 ? -3.327 -9.883 -3.808 1.00 94.56 147 SER A N 1
ATOM 1068 C CA .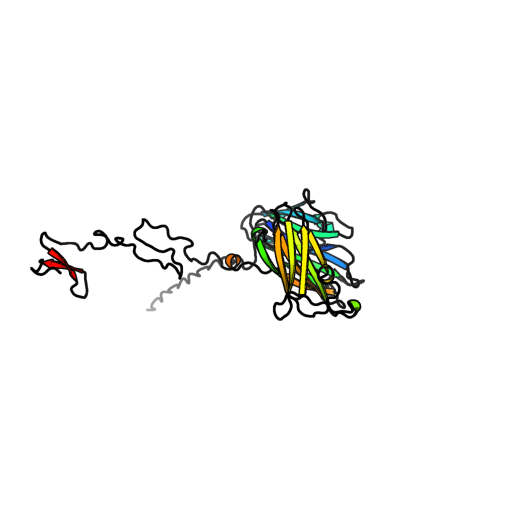 SER A 1 147 ? -3.927 -11.028 -3.115 1.00 94.56 147 SER A CA 1
ATOM 1069 C C . SER A 1 147 ? -4.135 -10.804 -1.612 1.00 94.56 147 SER A C 1
ATOM 1071 O O . SER A 1 147 ? -4.927 -11.523 -1.006 1.00 94.56 147 SER A O 1
ATOM 1073 N N . PHE A 1 148 ? -3.453 -9.827 -1.005 1.00 95.25 148 PHE A N 1
ATOM 1074 C CA . PHE A 1 148 ? -3.582 -9.498 0.419 1.00 95.25 148 PHE A CA 1
ATOM 1075 C C . PHE A 1 148 ? -4.625 -8.406 0.682 1.00 95.25 148 PHE A C 1
ATOM 1077 O O . PHE A 1 148 ? -4.961 -8.140 1.837 1.00 95.25 148 PHE A O 1
ATOM 1084 N N . ALA A 1 149 ? -5.148 -7.781 -0.376 1.00 97.44 149 ALA A N 1
ATOM 1085 C CA . ALA A 1 149 ? -6.149 -6.732 -0.275 1.00 97.44 149 ALA A CA 1
ATOM 1086 C C . ALA A 1 149 ? -7.419 -7.224 0.441 1.00 97.44 149 ALA A C 1
ATOM 1088 O O . ALA A 1 149 ? -7.875 -8.359 0.261 1.00 97.44 149 ALA A O 1
ATOM 1089 N N . ILE A 1 150 ? -8.027 -6.338 1.229 1.00 98.06 150 ILE A N 1
ATOM 1090 C CA . ILE A 1 150 ? -9.317 -6.591 1.873 1.00 98.06 150 ILE A CA 1
ATOM 1091 C C . ILE A 1 150 ? -10.455 -6.252 0.904 1.00 98.06 150 ILE A C 1
ATOM 1093 O O . ILE A 1 150 ? -10.427 -5.224 0.235 1.00 98.06 150 ILE A O 1
ATOM 1097 N N . GLY A 1 151 ? -11.445 -7.134 0.804 1.00 98.31 151 GLY A N 1
ATOM 1098 C CA . GLY A 1 151 ? -12.712 -6.918 0.104 1.00 98.31 151 GLY A CA 1
ATOM 1099 C C . GLY A 1 151 ? -13.885 -6.832 1.079 1.00 98.31 151 GLY A C 1
ATOM 1100 O O . GLY A 1 151 ? -13.685 -6.819 2.293 1.00 98.31 151 GLY A O 1
ATOM 1101 N N . VAL A 1 152 ? -15.110 -6.779 0.553 1.00 98.31 152 VAL A N 1
ATOM 1102 C CA . VAL A 1 152 ? -16.335 -6.603 1.353 1.00 98.31 152 VAL A CA 1
ATOM 1103 C C . VAL A 1 152 ? -16.420 -7.546 2.563 1.00 98.31 152 VAL A C 1
ATOM 1105 O O . VAL A 1 152 ? -16.129 -8.738 2.469 1.00 98.31 152 VAL A O 1
ATOM 1108 N N . GLY A 1 153 ? -16.795 -6.990 3.717 1.00 97.62 153 GLY A N 1
ATOM 1109 C CA . GLY A 1 153 ? -16.887 -7.694 4.999 1.00 97.62 153 GLY A CA 1
ATOM 1110 C C . GLY A 1 153 ? -15.542 -7.946 5.686 1.00 97.62 153 GLY A C 1
ATOM 1111 O O . GLY A 1 153 ? -15.517 -8.500 6.781 1.00 97.62 153 GLY A O 1
ATOM 1112 N N . GLN A 1 154 ? -14.424 -7.556 5.070 1.00 97.88 154 GLN A N 1
ATOM 1113 C CA . GLN A 1 154 ? -13.087 -7.778 5.610 1.00 97.88 154 GLN A CA 1
ATOM 1114 C C . GLN A 1 154 ? -12.502 -6.483 6.171 1.00 97.88 154 GLN A C 1
ATOM 1116 O O . GLN A 1 154 ? -12.787 -5.380 5.693 1.00 97.88 154 GLN A O 1
ATOM 1121 N N . THR A 1 155 ? -11.639 -6.647 7.171 1.00 97.69 155 THR A N 1
ATOM 1122 C CA . THR A 1 155 ? -11.088 -5.552 7.966 1.00 97.69 155 THR A CA 1
ATOM 1123 C C . THR A 1 155 ? -9.568 -5.647 8.056 1.00 97.69 155 THR A C 1
ATOM 1125 O O . THR A 1 155 ? -9.017 -6.747 8.106 1.00 97.69 155 THR A O 1
ATOM 1128 N N . ALA A 1 156 ? -8.901 -4.496 8.114 1.00 97.94 156 ALA A N 1
ATOM 1129 C CA . ALA A 1 156 ? -7.493 -4.360 8.470 1.00 97.94 156 ALA A CA 1
ATOM 1130 C C . ALA A 1 156 ? -7.293 -3.211 9.470 1.00 97.94 156 ALA A C 1
ATOM 1132 O O . ALA A 1 156 ? -8.160 -2.351 9.633 1.00 97.94 156 ALA A O 1
ATOM 1133 N N . GLN A 1 157 ? -6.148 -3.205 10.143 1.00 98.12 157 GLN A N 1
ATOM 1134 C CA . GLN A 1 157 ? -5.769 -2.216 11.146 1.00 98.12 157 GLN A CA 1
ATOM 1135 C C . GLN A 1 157 ? -4.604 -1.365 10.641 1.00 98.12 157 GLN A C 1
ATOM 1137 O O . GLN A 1 157 ? -3.698 -1.892 10.002 1.00 98.12 157 GLN A O 1
ATOM 1142 N N . LEU A 1 158 ? -4.608 -0.076 10.974 1.00 98.25 158 LEU A N 1
ATOM 1143 C CA . LEU A 1 158 ? -3.451 0.816 10.910 1.00 98.25 158 LEU A CA 1
ATOM 1144 C C . LEU A 1 158 ? -3.182 1.379 12.302 1.00 98.25 158 LEU A C 1
ATOM 1146 O O . LEU A 1 158 ? -4.108 1.687 13.053 1.00 98.25 158 LEU A O 1
ATOM 1150 N N . LEU A 1 159 ? -1.906 1.515 12.641 1.00 97.19 159 LEU A N 1
ATOM 1151 C CA . LEU A 1 159 ? -1.459 1.933 13.968 1.00 97.19 159 LEU A CA 1
ATOM 1152 C C . LEU A 1 159 ? -0.829 3.330 13.931 1.00 97.19 159 LEU A C 1
ATOM 1154 O O . LEU A 1 159 ? -0.569 3.881 12.860 1.00 97.19 159 LEU A O 1
ATOM 1158 N N . GLY A 1 160 ? -0.541 3.867 15.116 1.00 95.50 160 GLY A N 1
ATOM 1159 C CA . GLY A 1 160 ? 0.375 4.995 15.280 1.00 95.50 160 GLY A CA 1
ATOM 1160 C C . GLY A 1 160 ? -0.196 6.355 14.899 1.00 95.50 160 GLY A C 1
ATOM 1161 O O . GLY A 1 160 ? 0.561 7.243 14.509 1.00 95.50 160 GLY A O 1
ATOM 1162 N N . VAL A 1 161 ? -1.515 6.538 14.998 1.00 98.31 161 VAL A N 1
ATOM 1163 C CA . VAL A 1 161 ? -2.104 7.869 14.842 1.00 98.31 161 VAL A CA 1
ATOM 1164 C C . VAL A 1 161 ? -1.608 8.764 15.972 1.00 98.31 161 VAL A C 1
ATOM 1166 O O . VAL A 1 161 ? -1.941 8.546 17.135 1.00 98.31 161 VAL A O 1
ATOM 1169 N N . TYR A 1 162 ? -0.863 9.800 15.598 1.00 98.00 162 TYR A N 1
ATOM 1170 C CA . TYR A 1 162 ? -0.453 10.891 16.469 1.00 98.00 162 TYR A CA 1
ATOM 1171 C C . TYR A 1 162 ? -0.792 12.202 15.770 1.00 98.00 162 TYR A C 1
ATOM 1173 O O . TYR A 1 162 ? -0.207 12.519 14.731 1.00 98.00 162 TYR A O 1
ATOM 1181 N N . GLN A 1 163 ? -1.712 12.969 16.351 1.00 97.56 163 GLN A N 1
ATOM 1182 C CA . GLN A 1 163 ? -1.944 14.364 15.996 1.00 97.56 163 GLN A CA 1
ATOM 1183 C C . GLN A 1 163 ? -2.695 15.065 17.138 1.00 97.56 163 GLN A C 1
ATOM 1185 O O . GLN A 1 163 ? -3.691 14.559 17.654 1.00 97.56 163 GLN A O 1
ATOM 1190 N N . THR A 1 164 ? -2.210 16.232 17.543 1.00 97.62 164 THR A N 1
ATOM 1191 C CA . THR A 1 164 ? -2.727 16.997 18.689 1.00 97.62 164 THR A CA 1
ATOM 1192 C C . THR A 1 164 ? -3.396 18.291 18.237 1.00 97.62 164 THR A C 1
ATOM 1194 O O . THR A 1 164 ? -3.170 18.751 17.117 1.00 97.62 164 THR A O 1
ATOM 1197 N N . ASN A 1 165 ? -4.190 18.891 19.124 1.00 95.19 165 ASN A N 1
ATOM 1198 C CA . ASN A 1 165 ? -4.827 20.189 18.918 1.00 95.19 165 ASN A CA 1
ATOM 1199 C C . ASN A 1 165 ? -4.242 21.215 19.914 1.00 95.19 165 ASN A C 1
ATOM 1201 O O . ASN A 1 165 ? -4.235 20.921 21.112 1.00 95.19 165 ASN A O 1
ATOM 1205 N N . PRO A 1 166 ? -3.769 22.399 19.479 1.00 94.62 166 PRO A N 1
ATOM 1206 C CA . PRO A 1 166 ? -3.755 22.910 18.104 1.00 94.62 166 PRO A CA 1
ATOM 1207 C C . PRO A 1 166 ? -2.788 22.162 17.170 1.00 94.62 166 PRO A C 1
ATOM 1209 O O . PRO A 1 166 ? -1.736 21.682 17.600 1.00 94.62 166 PRO A O 1
ATOM 1212 N N . GLN A 1 167 ? -3.156 22.048 15.887 1.00 91.44 167 GLN A N 1
ATOM 1213 C CA . GLN A 1 167 ? -2.442 21.217 14.902 1.00 91.44 167 GLN A CA 1
ATOM 1214 C C . GLN A 1 167 ? -1.022 21.721 14.633 1.00 91.44 167 GLN A C 1
ATOM 1216 O O . GLN A 1 167 ? -0.096 20.926 14.492 1.00 91.44 167 GLN A O 1
ATOM 1221 N N . GLU A 1 168 ? -0.837 23.038 14.605 1.00 90.56 168 GLU A N 1
ATOM 1222 C CA . GLU A 1 168 ? 0.450 23.698 14.399 1.00 90.56 168 GLU A CA 1
ATOM 1223 C C . GLU A 1 168 ? 1.452 23.440 15.531 1.00 90.56 168 GLU A C 1
ATOM 1225 O O . GLU A 1 168 ? 2.659 23.485 15.300 1.00 90.56 168 GLU A O 1
ATOM 1230 N N . ALA A 1 169 ? 0.967 23.126 16.737 1.00 94.94 169 ALA A N 1
ATOM 1231 C CA . ALA A 1 169 ? 1.803 22.743 17.872 1.00 94.94 169 ALA A CA 1
ATOM 1232 C C . ALA A 1 169 ? 2.062 21.230 17.927 1.00 94.94 169 ALA A C 1
ATOM 1234 O O . ALA A 1 169 ? 2.833 20.764 18.768 1.00 94.94 169 ALA A O 1
ATOM 1235 N N . SER A 1 170 ? 1.418 20.444 17.057 1.00 97.38 170 SER A N 1
ATOM 1236 C CA . SER A 1 170 ? 1.584 19.001 17.074 1.00 97.38 170 SER A CA 1
ATOM 1237 C C . SER A 1 170 ? 2.966 18.582 16.599 1.00 97.38 170 SER A C 1
ATOM 1239 O O . SER A 1 170 ? 3.456 19.042 15.566 1.00 97.38 170 SER A O 1
ATOM 1241 N N . LEU A 1 171 ? 3.587 17.655 17.329 1.00 97.69 171 LEU A N 1
ATOM 1242 C CA . LEU A 1 171 ? 4.896 17.112 16.964 1.00 97.69 171 LEU A CA 1
ATOM 1243 C C . LEU A 1 171 ? 4.835 16.284 15.678 1.00 97.69 171 LEU A C 1
ATOM 1245 O O . LEU A 1 171 ? 5.783 16.302 14.889 1.00 97.69 171 LEU A O 1
ATOM 1249 N N . PHE A 1 172 ? 3.715 15.598 15.449 1.00 97.88 172 PHE A N 1
ATOM 1250 C CA . PHE A 1 172 ? 3.506 14.746 14.288 1.00 97.88 172 PHE A CA 1
ATOM 1251 C C . PHE A 1 172 ? 2.182 15.066 13.600 1.00 97.88 172 PHE A C 1
ATOM 1253 O O . PHE A 1 172 ? 1.225 15.531 14.215 1.00 97.88 172 PHE A O 1
ATOM 1260 N N . ARG A 1 173 ? 2.138 14.784 12.301 1.00 97.62 173 ARG A N 1
ATOM 1261 C CA . ARG A 1 173 ? 0.910 14.705 11.510 1.00 97.62 173 ARG A CA 1
ATOM 1262 C C . ARG A 1 173 ? 0.724 13.282 11.020 1.00 97.62 173 ARG A C 1
ATOM 1264 O O . ARG A 1 173 ? 1.706 12.621 10.677 1.00 97.62 173 ARG A O 1
ATOM 1271 N N . TYR A 1 174 ? -0.521 12.841 10.918 1.00 98.44 174 TYR A N 1
ATOM 1272 C CA . TYR A 1 174 ? -0.827 11.501 10.438 1.00 98.44 174 TYR A CA 1
ATOM 1273 C C . TYR A 1 174 ? -1.679 11.546 9.176 1.00 98.44 174 TYR A C 1
ATOM 1275 O O . TYR A 1 174 ? -2.716 12.208 9.125 1.00 98.44 174 TYR A O 1
ATOM 1283 N N . ASN A 1 175 ? -1.246 10.816 8.154 1.00 98.19 175 ASN A N 1
ATOM 1284 C CA . ASN A 1 175 ? -2.040 10.545 6.966 1.00 98.19 175 ASN A CA 1
ATOM 1285 C C . ASN A 1 175 ? -2.327 9.052 6.874 1.00 98.19 175 ASN A C 1
ATOM 1287 O O . ASN A 1 175 ? -1.510 8.233 7.284 1.00 98.19 175 ASN A O 1
ATOM 1291 N N . TYR A 1 176 ? -3.453 8.702 6.277 1.00 98.75 176 TYR A N 1
ATOM 1292 C CA . TYR A 1 176 ? -3.774 7.330 5.915 1.00 98.75 176 TYR A CA 1
ATOM 1293 C C . TYR A 1 176 ? -4.365 7.306 4.516 1.00 98.75 176 TYR A C 1
ATOM 1295 O O . TYR A 1 176 ? -4.862 8.316 4.010 1.00 98.75 176 TYR A O 1
ATOM 1303 N N . GLY A 1 177 ? -4.301 6.153 3.875 1.00 98.31 177 GLY A N 1
ATOM 1304 C CA . GLY A 1 177 ? -4.810 5.998 2.531 1.00 98.31 177 GLY A CA 1
ATOM 1305 C C . GLY A 1 177 ? -5.077 4.555 2.172 1.00 98.31 177 GLY A C 1
ATOM 1306 O O . GLY A 1 177 ? -4.762 3.628 2.920 1.00 98.31 177 GLY A O 1
ATOM 1307 N N . PHE A 1 178 ? -5.683 4.387 1.007 1.00 97.69 178 PHE A N 1
ATOM 1308 C CA . PHE A 1 178 ? -5.962 3.087 0.426 1.00 97.69 178 PHE A CA 1
ATOM 1309 C C . PHE A 1 178 ? -5.949 3.165 -1.095 1.00 97.69 178 PHE A C 1
ATOM 1311 O O . PHE A 1 178 ? -6.219 4.214 -1.685 1.00 97.69 178 PHE A O 1
ATOM 1318 N N . VAL A 1 179 ? -5.614 2.039 -1.714 1.00 98.81 179 VAL A N 1
ATOM 1319 C CA . VAL A 1 179 ? -5.534 1.876 -3.164 1.00 98.81 179 VAL A CA 1
ATOM 1320 C C . VAL A 1 179 ? -6.416 0.709 -3.562 1.00 98.81 179 VAL A C 1
ATOM 1322 O O . VAL A 1 179 ? -6.256 -0.397 -3.042 1.00 98.81 179 VAL A O 1
ATOM 1325 N N . GLU A 1 180 ? -7.349 0.955 -4.474 1.00 98.75 180 GLU A N 1
ATOM 1326 C CA . GLU A 1 180 ? -8.179 -0.097 -5.051 1.00 98.75 180 GLU A CA 1
ATOM 1327 C C . GLU A 1 180 ? -7.360 -0.940 -6.040 1.00 98.75 180 GLU A C 1
ATOM 1329 O O . GLU A 1 180 ? -6.558 -0.423 -6.817 1.00 98.75 180 GLU A O 1
ATOM 1334 N N . SER A 1 181 ? -7.516 -2.258 -5.977 1.00 98.31 181 SER A N 1
ATOM 1335 C CA . SER A 1 181 ? -6.600 -3.223 -6.599 1.00 98.31 181 SER A CA 1
ATOM 1336 C C . SER A 1 181 ? -7.244 -4.124 -7.655 1.00 98.31 181 SER A C 1
ATOM 1338 O O . SER A 1 181 ? -6.533 -4.761 -8.432 1.00 98.31 181 SER A O 1
ATOM 1340 N N . SER A 1 182 ? -8.575 -4.178 -7.718 1.00 97.81 182 SER A N 1
ATOM 1341 C CA . SER A 1 182 ? -9.345 -5.092 -8.571 1.00 97.81 182 SER A CA 1
ATOM 1342 C C . SER A 1 182 ? -9.993 -4.426 -9.791 1.00 97.81 182 SER A C 1
ATOM 1344 O O . SER A 1 182 ? -10.514 -5.119 -10.661 1.00 97.81 182 SER A O 1
ATOM 1346 N N . GLY A 1 183 ? -9.936 -3.098 -9.889 1.00 98.12 183 GLY A N 1
ATOM 1347 C CA . GLY A 1 183 ? -10.533 -2.309 -10.967 1.00 98.12 183 GLY A CA 1
ATOM 1348 C C . GLY A 1 183 ? -12.011 -2.002 -10.747 1.00 98.12 183 GLY A C 1
ATOM 1349 O O . GLY A 1 183 ? -12.690 -1.586 -11.682 1.00 98.12 183 GLY A O 1
ATOM 1350 N N . GLN A 1 184 ? -12.520 -2.210 -9.534 1.00 98.44 184 GLN A N 1
ATOM 1351 C CA . GLN A 1 184 ? -13.933 -2.078 -9.189 1.00 98.44 184 GLN A CA 1
ATOM 1352 C C . GLN A 1 184 ? -14.135 -1.097 -8.040 1.00 98.44 184 GLN A C 1
ATOM 1354 O O . GLN A 1 184 ? -13.296 -0.997 -7.155 1.00 98.44 184 GLN A O 1
ATOM 1359 N N . ALA A 1 185 ? -15.266 -0.395 -8.010 1.00 98.44 185 ALA A N 1
ATOM 1360 C CA . ALA A 1 185 ? -15.554 0.525 -6.915 1.00 98.44 185 ALA A CA 1
ATOM 1361 C C . ALA A 1 185 ? -15.821 -0.209 -5.584 1.00 98.44 185 ALA A C 1
ATOM 1363 O O . ALA A 1 185 ? -16.376 -1.313 -5.560 1.00 98.44 185 ALA A O 1
ATOM 1364 N N . ALA A 1 186 ? -15.469 0.436 -4.473 1.00 98.69 186 ALA A N 1
ATOM 1365 C CA . ALA A 1 186 ? -15.747 -0.019 -3.115 1.00 98.69 186 ALA A CA 1
ATOM 1366 C C . ALA A 1 186 ? -16.020 1.153 -2.161 1.00 98.69 186 ALA A C 1
ATOM 1368 O O . ALA A 1 186 ? -15.663 2.302 -2.429 1.00 98.69 186 ALA A O 1
ATOM 1369 N N . THR A 1 187 ? -16.624 0.842 -1.014 1.00 98.88 187 THR A N 1
ATOM 1370 C CA . THR A 1 187 ? -16.727 1.756 0.129 1.00 98.88 187 THR A CA 1
ATOM 1371 C C . THR A 1 187 ? -15.908 1.216 1.290 1.00 98.88 187 THR A C 1
ATOM 1373 O O . THR A 1 187 ? -16.106 0.078 1.719 1.00 98.88 187 THR A O 1
ATOM 1376 N N . VAL A 1 188 ? -15.018 2.048 1.825 1.00 98.88 188 VAL A N 1
ATOM 1377 C CA . VAL A 1 188 ? -14.195 1.752 3.000 1.00 98.88 188 VAL A CA 1
ATOM 1378 C C . VAL A 1 188 ? -14.699 2.585 4.173 1.00 98.88 188 VAL A C 1
ATOM 1380 O O . VAL A 1 188 ? -14.657 3.812 4.129 1.00 98.88 188 VAL A O 1
ATOM 1383 N N . GLN A 1 189 ? -15.162 1.934 5.235 1.00 98.88 189 GLN A N 1
ATOM 1384 C CA . GLN A 1 189 ? -15.419 2.579 6.516 1.00 98.88 189 GLN A CA 1
ATOM 1385 C C . GLN A 1 189 ? -14.139 2.572 7.349 1.00 98.88 189 GLN A C 1
ATOM 1387 O O . GLN A 1 189 ? -13.577 1.512 7.623 1.00 98.88 189 GLN A O 1
ATOM 1392 N N . VAL A 1 190 ? -13.700 3.750 7.780 1.00 98.88 190 VAL A N 1
ATOM 1393 C CA . VAL A 1 190 ? -12.562 3.920 8.683 1.00 98.88 190 VAL A CA 1
ATOM 1394 C C . VAL A 1 190 ?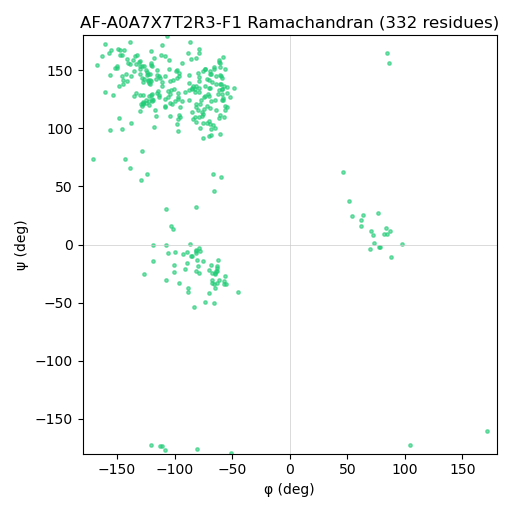 -13.088 4.344 10.043 1.00 98.88 190 VAL A C 1
ATOM 1396 O O . VAL A 1 190 ? -13.817 5.327 10.150 1.00 98.88 190 VAL A O 1
ATOM 1399 N N . THR A 1 191 ? -12.724 3.593 11.075 1.00 98.88 191 THR A N 1
ATOM 1400 C CA . THR A 1 191 ? -13.120 3.835 12.465 1.00 98.88 191 THR A CA 1
ATOM 1401 C C . THR A 1 191 ? -11.873 4.060 13.304 1.00 98.88 191 THR A C 1
ATOM 1403 O O . THR A 1 191 ? -10.975 3.223 13.291 1.00 98.88 191 THR A O 1
ATOM 1406 N N . ALA A 1 192 ? -11.803 5.181 14.015 1.00 98.75 192 ALA A N 1
ATOM 1407 C CA . ALA A 1 192 ? -10.742 5.458 14.972 1.00 98.75 192 ALA A CA 1
ATOM 1408 C C . ALA A 1 192 ? -11.112 4.883 16.341 1.00 98.75 192 ALA A C 1
ATOM 1410 O O . ALA A 1 192 ? -12.234 5.090 16.809 1.00 98.75 192 ALA A O 1
ATOM 1411 N N . LEU A 1 193 ? -10.169 4.179 16.962 1.00 98.56 193 LEU A N 1
ATOM 1412 C CA . LEU A 1 193 ? -10.304 3.605 18.294 1.00 98.56 193 LEU A CA 1
ATOM 1413 C C . LEU A 1 193 ? -9.213 4.147 19.216 1.00 98.56 193 LEU A C 1
ATOM 1415 O O . LEU A 1 193 ? -8.052 4.251 18.802 1.00 98.56 193 LEU A O 1
ATOM 1419 N N . ASP A 1 194 ? -9.600 4.464 20.446 1.00 96.12 194 ASP A N 1
ATOM 1420 C CA . ASP A 1 194 ? -8.693 4.905 21.504 1.00 96.12 194 ASP A CA 1
ATOM 1421 C C . ASP A 1 194 ? -7.962 3.733 22.181 1.00 96.12 194 ASP A C 1
ATOM 1423 O O . ASP A 1 194 ? -8.077 2.570 21.775 1.00 96.12 194 ASP A O 1
ATOM 1427 N N . GLU A 1 195 ? -7.175 4.038 23.212 1.00 93.38 195 GLU A N 1
ATOM 1428 C CA . GLU A 1 195 ? -6.386 3.066 23.967 1.00 93.38 195 GLU A CA 1
ATOM 1429 C C . GLU A 1 195 ? -7.225 2.017 24.709 1.00 93.38 195 GLU A C 1
ATOM 1431 O O . GLU A 1 195 ? -6.727 0.928 24.996 1.00 93.38 195 GLU A O 1
ATOM 1436 N N . THR A 1 196 ? -8.496 2.311 24.996 1.00 95.38 196 THR A N 1
ATOM 1437 C CA . THR A 1 196 ? -9.435 1.365 25.616 1.00 95.38 196 THR A CA 1
ATOM 1438 C C . THR A 1 196 ? -10.127 0.479 24.579 1.00 95.38 196 THR A C 1
ATOM 1440 O O . THR A 1 196 ? -10.793 -0.496 24.927 1.00 95.38 196 THR A O 1
ATOM 1443 N N . GLY A 1 197 ? -9.960 0.800 23.292 1.00 95.38 197 GLY A N 1
ATOM 1444 C CA . GLY A 1 197 ? -10.688 0.187 22.190 1.00 95.38 197 GLY A CA 1
ATOM 1445 C C . GLY A 1 197 ? -12.074 0.792 21.969 1.00 95.38 197 GLY A C 1
ATOM 1446 O O . GLY A 1 197 ? -12.834 0.248 21.166 1.00 95.38 197 GLY A O 1
ATOM 1447 N N . ALA A 1 198 ? -12.414 1.898 22.637 1.00 97.19 198 ALA A N 1
ATOM 1448 C CA . ALA A 1 198 ? -13.656 2.609 22.383 1.00 97.19 198 ALA A CA 1
ATOM 1449 C C . ALA A 1 198 ? -13.561 3.406 21.076 1.00 97.19 198 ALA A C 1
ATOM 1451 O O . ALA A 1 198 ? -12.493 3.847 20.650 1.00 97.19 198 ALA A O 1
ATOM 1452 N N . VAL A 1 199 ? -14.698 3.561 20.399 1.00 98.38 199 VAL A N 1
ATOM 1453 C CA . VAL A 1 199 ? -14.771 4.276 19.122 1.00 98.38 199 VAL A CA 1
ATOM 1454 C C . VAL A 1 199 ? -14.749 5.780 19.371 1.00 98.38 199 VAL A C 1
ATOM 1456 O O . VAL A 1 199 ? -15.660 6.315 19.996 1.00 98.38 199 VAL A O 1
ATOM 1459 N N . SER A 1 200 ? -13.758 6.469 18.808 1.00 97.44 200 SER A N 1
ATOM 1460 C CA . SER A 1 200 ? -13.676 7.934 18.849 1.00 97.44 200 SER A CA 1
ATOM 1461 C C . SER A 1 200 ? -14.408 8.590 17.672 1.00 97.44 200 SER A C 1
ATOM 1463 O O . SER A 1 200 ? -15.017 9.643 17.832 1.00 97.44 200 SER A O 1
ATOM 1465 N N . ALA A 1 201 ? -14.348 7.986 16.479 1.00 98.25 201 ALA A N 1
ATOM 1466 C CA . ALA A 1 201 ? -15.051 8.454 15.280 1.00 98.25 201 ALA A CA 1
ATOM 1467 C C . ALA A 1 201 ? -15.130 7.363 14.207 1.00 98.25 201 ALA A C 1
ATOM 1469 O O . ALA A 1 201 ? -14.341 6.418 14.206 1.00 98.25 201 ALA A O 1
ATOM 1470 N N . SER A 1 202 ? -16.041 7.524 13.246 1.00 98.56 202 SER A N 1
ATOM 1471 C CA . SER A 1 202 ? -16.122 6.677 12.054 1.00 98.56 202 SER A CA 1
ATOM 1472 C C . SER A 1 202 ? -16.561 7.489 10.835 1.00 98.56 202 SER A C 1
ATOM 1474 O O . SER A 1 202 ? -17.424 8.359 10.953 1.00 98.56 202 SER A O 1
ATOM 1476 N N . LYS A 1 203 ? -15.988 7.206 9.661 1.00 98.81 203 LYS A N 1
ATOM 1477 C CA . LYS A 1 203 ? -16.351 7.841 8.385 1.00 98.81 203 LYS A CA 1
ATOM 1478 C C . LYS A 1 203 ? -16.213 6.855 7.229 1.00 98.81 203 LYS A C 1
ATOM 1480 O O . LYS A 1 203 ? -15.335 5.996 7.235 1.00 98.81 203 LYS A O 1
ATOM 1485 N N . SER A 1 204 ? -17.102 6.972 6.245 1.00 98.75 204 SER A N 1
ATOM 1486 C CA . SER A 1 204 ? -17.083 6.146 5.034 1.00 98.75 204 SER A CA 1
ATOM 1487 C C . SER A 1 204 ? -16.493 6.906 3.856 1.00 98.75 204 SER A C 1
ATOM 1489 O O . SER A 1 204 ? -16.765 8.091 3.667 1.00 98.75 204 SER A O 1
ATOM 1491 N N . TYR A 1 205 ? -15.725 6.190 3.046 1.00 98.81 205 TYR A N 1
ATOM 1492 C CA . TYR A 1 205 ? -15.020 6.716 1.892 1.00 98.81 205 TYR A CA 1
ATOM 1493 C C . TYR A 1 205 ? -15.296 5.861 0.667 1.00 98.81 205 TYR A C 1
ATOM 1495 O O . TYR A 1 205 ? -15.097 4.648 0.696 1.00 98.81 205 TYR A O 1
ATOM 1503 N N . SER A 1 206 ? -15.703 6.495 -0.426 1.00 98.44 206 SER A N 1
ATOM 1504 C CA . SER A 1 206 ? -15.769 5.843 -1.730 1.00 98.44 206 SER A CA 1
ATOM 1505 C C . SER A 1 206 ? -14.382 5.768 -2.364 1.00 98.44 206 SER A C 1
ATOM 1507 O O . SER A 1 206 ? -13.621 6.740 -2.314 1.00 98.44 206 SER A O 1
ATOM 1509 N N . VAL A 1 207 ? -14.094 4.651 -3.022 1.00 98.62 207 VAL A N 1
ATOM 1510 C CA . VAL A 1 207 ? -12.923 4.471 -3.881 1.00 98.62 207 VAL A CA 1
ATOM 1511 C C . VAL A 1 207 ? -13.356 3.820 -5.192 1.00 98.62 207 VAL A C 1
ATOM 1513 O O . VAL A 1 207 ? -14.111 2.849 -5.193 1.00 98.62 207 VAL A O 1
ATOM 1516 N N . GLY A 1 208 ? -12.939 4.387 -6.316 1.00 98.69 208 GLY A N 1
ATOM 1517 C CA . GLY A 1 208 ? -13.172 3.868 -7.655 1.00 98.69 208 GLY A CA 1
ATOM 1518 C C . GLY A 1 208 ? -12.116 2.855 -8.092 1.00 98.69 208 GLY A C 1
ATOM 1519 O O . GLY A 1 208 ? -11.115 2.631 -7.414 1.00 98.69 208 GLY A O 1
ATOM 1520 N N . GLY A 1 209 ? -12.335 2.254 -9.264 1.00 98.50 209 GLY A N 1
ATOM 1521 C CA . GLY A 1 209 ? -11.423 1.262 -9.829 1.00 98.50 209 GLY A CA 1
ATOM 1522 C C . GLY A 1 209 ? -10.007 1.811 -10.018 1.00 98.50 209 GLY A C 1
ATOM 1523 O O . GLY A 1 209 ? -9.810 2.835 -10.680 1.00 98.50 209 GLY A O 1
ATOM 1524 N N . PHE A 1 210 ? -9.027 1.126 -9.431 1.00 98.75 210 PHE A N 1
ATOM 1525 C CA . PHE A 1 210 ? -7.617 1.524 -9.399 1.00 98.75 210 PHE A CA 1
ATOM 1526 C C . PHE A 1 210 ? -7.361 2.936 -8.850 1.00 98.75 210 PHE A C 1
ATOM 1528 O O . PHE A 1 210 ? -6.363 3.571 -9.194 1.00 98.75 210 PHE A O 1
ATOM 1535 N N . GLU A 1 211 ? -8.260 3.468 -8.024 1.00 98.81 211 GLU A N 1
ATOM 1536 C CA . GLU A 1 211 ? -8.086 4.779 -7.408 1.00 98.81 211 GLU A CA 1
ATOM 1537 C C . GLU A 1 211 ? -7.188 4.681 -6.168 1.00 98.81 211 GLU A C 1
ATOM 1539 O O . GLU A 1 211 ? -7.379 3.826 -5.301 1.00 98.81 211 GLU A O 1
ATOM 1544 N N . ALA A 1 212 ? -6.222 5.597 -6.071 1.00 98.69 212 ALA A N 1
ATOM 1545 C CA . ALA A 1 212 ? -5.451 5.831 -4.857 1.00 98.69 212 ALA A CA 1
ATOM 1546 C C . ALA A 1 212 ? -6.050 7.014 -4.083 1.00 98.69 212 ALA A C 1
ATOM 1548 O O . ALA A 1 212 ? -6.265 8.091 -4.644 1.00 98.69 212 ALA A O 1
ATOM 1549 N N . ARG A 1 213 ? -6.284 6.851 -2.781 1.00 98.50 213 ARG A N 1
ATOM 1550 C CA . ARG A 1 213 ? -6.772 7.908 -1.882 1.00 98.50 213 ARG A CA 1
ATOM 1551 C C . ARG A 1 213 ? -5.824 8.093 -0.715 1.00 98.50 213 ARG A C 1
ATOM 1553 O O . ARG A 1 213 ? -5.257 7.128 -0.214 1.00 98.50 213 ARG A O 1
ATOM 1560 N N . GLN A 1 214 ? -5.692 9.333 -0.261 1.00 98.31 214 GLN A N 1
ATOM 1561 C CA . GLN A 1 214 ? -4.980 9.669 0.965 1.00 98.31 214 GLN A CA 1
ATOM 1562 C C . GLN A 1 214 ? -5.677 10.843 1.645 1.00 98.31 214 GLN A C 1
ATOM 1564 O O . GLN A 1 214 ? -6.020 11.823 0.985 1.00 98.31 214 GLN A O 1
ATOM 1569 N N . TYR A 1 215 ? -5.808 10.764 2.962 1.00 98.50 215 TYR A N 1
ATOM 1570 C CA . TYR A 1 215 ? -6.400 11.789 3.808 1.00 98.50 215 TYR A CA 1
ATOM 1571 C C . TYR A 1 215 ? -5.472 12.089 4.980 1.00 98.50 215 TYR A C 1
ATOM 1573 O O . TYR A 1 215 ? -4.740 11.210 5.440 1.00 98.50 215 TYR A O 1
ATOM 1581 N N . ASN A 1 216 ? -5.522 13.319 5.489 1.00 97.94 216 ASN A N 1
ATOM 1582 C CA . ASN A 1 216 ? -5.027 13.586 6.835 1.00 97.94 216 ASN A CA 1
ATOM 1583 C C . ASN A 1 216 ? -6.023 13.015 7.857 1.00 97.94 216 ASN A C 1
ATOM 1585 O O . ASN A 1 216 ? -7.223 12.964 7.585 1.00 97.94 216 ASN A O 1
ATOM 1589 N N . VAL A 1 217 ? -5.554 12.617 9.041 1.00 98.31 217 VAL A N 1
ATOM 1590 C CA . VAL A 1 217 ? -6.428 12.092 10.104 1.00 98.31 217 VAL A CA 1
ATOM 1591 C C . VAL A 1 217 ? -7.543 13.068 10.494 1.00 98.31 217 VAL A C 1
ATOM 1593 O O . VAL A 1 217 ? -8.629 12.632 10.864 1.00 98.31 217 VAL A O 1
ATOM 1596 N N . THR A 1 218 ? -7.333 14.373 10.320 1.00 97.62 218 THR A N 1
ATOM 1597 C CA . THR A 1 218 ? -8.356 15.403 10.565 1.00 97.62 218 THR A CA 1
ATOM 1598 C C . THR A 1 218 ? -9.583 15.305 9.672 1.00 97.62 218 THR A C 1
ATOM 1600 O O . THR A 1 218 ? -10.643 15.787 10.049 1.00 97.62 218 THR A O 1
ATOM 1603 N N . ASP A 1 219 ? -9.493 14.636 8.524 1.00 98.44 219 ASP A N 1
ATOM 1604 C CA . ASP A 1 219 ? -10.673 14.376 7.703 1.00 98.44 219 ASP A CA 1
ATOM 1605 C C . ASP A 1 219 ? -11.655 13.397 8.390 1.00 98.44 219 ASP A C 1
ATOM 1607 O O . ASP A 1 219 ? -12.8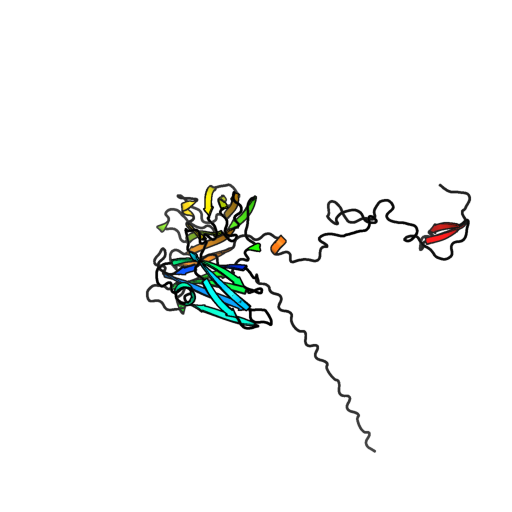71 13.506 8.205 1.00 98.44 219 ASP A O 1
ATOM 1611 N N . LEU A 1 220 ? -11.128 12.472 9.205 1.00 98.50 220 LEU A N 1
ATOM 1612 C CA . LEU A 1 220 ? -11.895 11.547 10.049 1.00 98.50 220 LEU A CA 1
ATOM 1613 C C . LEU A 1 220 ? -12.204 12.154 11.429 1.00 98.50 220 LEU A C 1
ATOM 1615 O O . LEU A 1 220 ? -13.308 11.987 11.941 1.00 98.50 220 LEU A O 1
ATOM 1619 N N . LEU A 1 221 ? -11.231 12.851 12.024 1.00 97.56 221 LEU A N 1
ATOM 1620 C CA . LEU A 1 221 ? -11.279 13.448 13.364 1.00 97.56 221 LEU A CA 1
ATOM 1621 C C . LEU A 1 221 ? -10.882 14.940 13.307 1.00 97.56 221 LEU A C 1
ATOM 1623 O O . LEU A 1 221 ? -9.744 15.278 13.642 1.00 97.56 221 LEU A O 1
ATOM 1627 N N . PRO A 1 222 ? -11.782 15.863 12.919 1.00 96.25 222 PRO A N 1
ATOM 1628 C CA . PRO A 1 222 ? -11.431 17.280 12.741 1.00 96.25 222 PRO A CA 1
ATOM 1629 C C . PRO A 1 222 ? -10.827 17.953 13.981 1.00 96.25 222 PRO A C 1
ATOM 1631 O O . PRO A 1 222 ? -9.977 18.831 13.853 1.00 96.25 222 PRO A O 1
ATOM 1634 N N . ALA A 1 223 ? -11.233 17.509 15.175 1.00 94.75 223 ALA A N 1
ATOM 1635 C CA . ALA A 1 223 ? -10.747 17.990 16.469 1.00 94.75 223 ALA A CA 1
ATOM 1636 C C . ALA A 1 223 ? -9.828 16.974 17.177 1.00 94.75 223 ALA A C 1
ATOM 1638 O O . ALA A 1 223 ? -9.833 16.889 18.405 1.00 94.75 223 ALA A O 1
ATOM 1639 N N . VAL A 1 224 ? -9.083 16.160 16.417 1.00 96.56 224 VAL A N 1
ATOM 1640 C CA . VAL A 1 224 ? -8.167 15.158 16.982 1.00 96.56 224 VAL A CA 1
ATOM 1641 C C . VAL A 1 224 ? -7.220 15.795 18.002 1.00 96.56 224 VAL A C 1
ATOM 1643 O O . VAL A 1 224 ? -6.547 16.786 17.723 1.00 96.56 224 VAL A O 1
ATOM 1646 N N . ASN A 1 225 ? -7.172 15.214 19.197 1.00 97.00 225 ASN A N 1
ATOM 1647 C CA . ASN A 1 225 ? -6.193 15.564 20.213 1.00 97.00 225 ASN A CA 1
ATOM 1648 C C . ASN A 1 225 ? -5.682 14.300 20.902 1.00 97.00 225 ASN A C 1
ATOM 1650 O O . ASN A 1 225 ? -5.977 14.052 22.068 1.00 97.00 225 ASN A O 1
ATOM 1654 N N . ALA A 1 226 ? -4.981 13.465 20.141 1.00 96.88 226 ALA A N 1
ATOM 1655 C CA . ALA A 1 226 ? -4.545 12.158 20.599 1.00 96.88 226 ALA A CA 1
ATOM 1656 C C . ALA A 1 226 ? -3.146 11.836 20.079 1.00 96.88 226 ALA A C 1
ATOM 1658 O O . ALA A 1 226 ? -2.790 12.122 18.935 1.00 96.88 226 ALA A O 1
ATOM 1659 N N . THR A 1 227 ? -2.348 11.211 20.934 1.00 96.88 227 THR A N 1
ATOM 1660 C CA . THR A 1 227 ? -0.977 10.800 20.614 1.00 96.88 227 THR A CA 1
ATOM 1661 C C . THR A 1 227 ? -0.876 9.322 20.251 1.00 96.88 227 THR A C 1
ATOM 1663 O O . THR A 1 227 ? 0.192 8.870 19.846 1.00 96.88 227 THR A O 1
ATOM 1666 N N . ASN A 1 228 ? -1.971 8.571 20.399 1.00 95.62 228 ASN A N 1
ATOM 1667 C CA . ASN A 1 228 ? -2.036 7.159 20.063 1.00 95.62 228 ASN A CA 1
ATOM 1668 C C . ASN A 1 228 ? -3.486 6.734 19.787 1.00 95.62 228 ASN A C 1
ATOM 1670 O O . ASN A 1 228 ? -4.236 6.468 20.720 1.00 95.62 228 ASN A O 1
ATOM 1674 N N . LEU A 1 229 ? -3.875 6.658 18.514 1.00 98.12 229 LEU A N 1
ATOM 1675 C CA . LEU A 1 229 ? -5.103 5.972 18.091 1.00 98.12 229 LEU A CA 1
ATOM 1676 C C . LEU A 1 229 ? -4.773 4.845 17.108 1.00 98.12 229 LEU A C 1
ATOM 1678 O O . LEU A 1 229 ? -3.768 4.874 16.386 1.00 98.12 229 LEU A O 1
ATOM 1682 N N . ARG A 1 230 ? -5.678 3.871 17.040 1.00 98.19 230 ARG A N 1
ATOM 1683 C CA . ARG A 1 230 ? -5.707 2.834 16.004 1.00 98.19 230 ARG A CA 1
ATOM 1684 C C . ARG A 1 230 ? -6.817 3.144 15.008 1.00 98.19 230 ARG A C 1
ATOM 1686 O O . ARG A 1 230 ? -7.907 3.543 15.405 1.00 98.19 230 ARG A O 1
ATOM 1693 N N . LEU A 1 231 ? -6.571 2.912 13.721 1.00 98.81 231 LEU A N 1
ATOM 1694 C CA . LEU A 1 231 ? -7.611 2.943 12.695 1.00 98.81 231 LEU A CA 1
ATOM 1695 C C . LEU A 1 231 ? -7.988 1.522 12.290 1.00 98.81 231 LEU A C 1
ATOM 1697 O O . LEU A 1 231 ? -7.129 0.728 11.920 1.00 98.81 231 LEU A O 1
ATOM 1701 N N . GLN A 1 232 ? -9.282 1.234 12.293 1.00 98.75 232 GLN A N 1
ATOM 1702 C CA . GLN A 1 232 ? -9.865 0.034 11.719 1.00 98.75 232 GLN A CA 1
ATOM 1703 C C . GLN A 1 232 ? -10.505 0.372 10.373 1.00 98.75 232 GLN A C 1
ATOM 1705 O O . GLN A 1 232 ? -11.427 1.184 10.312 1.00 98.75 232 GLN A O 1
ATOM 1710 N N . LEU A 1 233 ? -10.053 -0.276 9.303 1.00 98.62 233 LEU A N 1
ATOM 1711 C CA . LEU A 1 233 ? -10.545 -0.086 7.943 1.00 98.62 233 LEU A CA 1
ATOM 1712 C C . LEU A 1 233 ? -11.342 -1.314 7.534 1.00 98.62 233 LEU A C 1
ATOM 1714 O O . LEU A 1 233 ? -10.795 -2.410 7.498 1.00 98.62 233 LEU A O 1
ATOM 1718 N N . THR A 1 234 ? -12.623 -1.136 7.231 1.00 98.75 234 THR A N 1
ATOM 1719 C CA . THR A 1 234 ? -13.531 -2.214 6.820 1.00 98.75 234 THR A CA 1
ATOM 1720 C C . THR A 1 234 ? -14.118 -1.887 5.461 1.00 98.75 234 THR A C 1
ATOM 1722 O O . THR A 1 234 ? -14.675 -0.807 5.282 1.00 98.75 234 THR A O 1
ATOM 1725 N N . VAL A 1 235 ? -14.029 -2.803 4.498 1.00 98.75 235 VAL A N 1
ATOM 1726 C CA . VAL A 1 235 ? -14.755 -2.634 3.231 1.00 98.75 235 VAL A CA 1
ATOM 1727 C C . VAL A 1 235 ? -16.205 -3.037 3.463 1.00 98.75 235 VAL A C 1
ATOM 1729 O O . VAL A 1 235 ? -16.491 -4.192 3.774 1.00 98.75 235 VAL A O 1
ATOM 1732 N N . THR A 1 236 ? -17.130 -2.093 3.340 1.00 98.75 236 THR A N 1
ATOM 1733 C CA . THR A 1 236 ? -18.541 -2.299 3.701 1.00 98.75 236 THR A CA 1
ATOM 1734 C C . THR A 1 236 ? -19.434 -2.570 2.498 1.00 98.75 236 THR A C 1
ATOM 1736 O O . THR A 1 236 ? -20.482 -3.192 2.648 1.00 98.75 236 THR A O 1
ATOM 1739 N N . SER A 1 237 ? -19.039 -2.137 1.297 1.00 98.44 237 SER A N 1
ATOM 1740 C CA . SER A 1 237 ? -19.799 -2.382 0.066 1.00 98.44 237 SER A CA 1
ATOM 1741 C C . SER A 1 237 ? -18.935 -2.299 -1.194 1.00 98.44 237 SER A C 1
ATOM 1743 O O . SER A 1 237 ? -17.833 -1.749 -1.172 1.00 98.44 237 SER A O 1
ATOM 1745 N N . GLY A 1 238 ? -19.477 -2.821 -2.299 1.00 98.19 238 GLY A N 1
ATOM 1746 C CA . GLY A 1 238 ? -18.836 -2.868 -3.615 1.00 98.19 238 GLY A CA 1
ATOM 1747 C C . GLY A 1 238 ? -17.939 -4.100 -3.817 1.00 98.19 238 GLY A C 1
ATOM 1748 O O . GLY A 1 238 ? -17.484 -4.695 -2.839 1.00 98.19 238 GLY A O 1
ATOM 1749 N N . PRO A 1 239 ? -17.699 -4.520 -5.074 1.00 98.00 239 PRO A N 1
ATOM 1750 C CA . PRO A 1 239 ? -16.844 -5.670 -5.370 1.00 98.00 239 PRO A CA 1
ATOM 1751 C C . PRO A 1 239 ? -15.342 -5.340 -5.350 1.00 98.00 239 PRO A C 1
ATOM 1753 O O . PRO A 1 239 ? -14.527 -6.255 -5.481 1.00 98.00 239 PRO A O 1
ATOM 1756 N N . GLY A 1 240 ? -14.975 -4.061 -5.193 1.00 98.44 240 GLY A N 1
ATOM 1757 C CA . GLY A 1 240 ? -13.588 -3.615 -5.097 1.00 98.44 240 GLY A CA 1
ATOM 1758 C C . GLY A 1 240 ? -12.823 -4.208 -3.912 1.00 98.44 240 GLY A C 1
ATOM 1759 O O . GLY A 1 240 ? -13.398 -4.604 -2.894 1.00 98.44 240 GLY A O 1
ATOM 1760 N N . LYS A 1 241 ? -11.495 -4.239 -4.041 1.00 98.69 241 LYS A N 1
ATOM 1761 C CA . LYS A 1 241 ? -10.576 -4.668 -2.977 1.00 98.69 241 LYS A CA 1
ATOM 1762 C C . LYS A 1 241 ? -9.512 -3.614 -2.750 1.00 98.69 241 LYS A C 1
ATOM 1764 O O . LYS A 1 241 ? -8.968 -3.090 -3.721 1.00 98.69 241 LYS A O 1
ATOM 1769 N N . VAL A 1 242 ? -9.155 -3.356 -1.497 1.00 98.75 242 VAL A N 1
ATOM 1770 C CA . VAL A 1 242 ? -8.203 -2.298 -1.146 1.00 98.75 242 VAL A CA 1
ATOM 1771 C C . VAL A 1 242 ? -7.001 -2.812 -0.365 1.00 98.75 242 VAL A C 1
ATOM 1773 O O . VAL A 1 242 ? -7.125 -3.664 0.516 1.00 98.75 242 VAL A O 1
ATOM 1776 N N . VAL A 1 243 ? -5.838 -2.245 -0.666 1.00 98.50 243 VAL A N 1
ATOM 1777 C CA . VAL A 1 243 ? -4.688 -2.224 0.248 1.00 98.50 243 VAL A CA 1
ATOM 1778 C C . VAL A 1 243 ? -4.660 -0.874 0.955 1.00 98.50 243 VAL A C 1
ATOM 1780 O O . VAL A 1 243 ? -5.107 0.120 0.382 1.00 98.50 243 VAL A O 1
ATOM 1783 N N . ALA A 1 244 ? -4.152 -0.817 2.183 1.00 98.38 244 ALA A N 1
ATOM 1784 C CA . ALA A 1 244 ? -4.138 0.395 2.996 1.00 98.38 244 ALA A CA 1
ATOM 1785 C C . ALA A 1 244 ? -2.755 0.678 3.588 1.00 98.38 244 ALA A C 1
ATOM 1787 O O . ALA A 1 244 ? -1.927 -0.220 3.728 1.00 98.38 244 ALA A O 1
ATOM 1788 N N . PHE A 1 245 ? -2.520 1.939 3.941 1.00 98.31 245 PHE A N 1
ATOM 1789 C CA . PHE A 1 245 ? -1.277 2.394 4.556 1.00 98.31 245 PHE A CA 1
ATOM 1790 C C . PHE A 1 245 ? -1.525 3.582 5.486 1.00 98.31 245 PHE A C 1
ATOM 1792 O O . PHE A 1 245 ? -2.456 4.369 5.287 1.00 98.31 245 PHE A O 1
ATOM 1799 N N . GLY A 1 246 ? -0.654 3.728 6.478 1.00 98.31 246 GLY A N 1
ATOM 1800 C CA . GLY A 1 246 ? -0.558 4.877 7.365 1.00 98.31 246 GLY A CA 1
ATOM 1801 C C . GLY A 1 246 ? 0.811 5.544 7.261 1.00 98.31 246 GLY A C 1
ATOM 1802 O O . GLY A 1 246 ? 1.811 4.922 6.900 1.00 98.31 246 GLY A O 1
ATOM 1803 N N . SER A 1 247 ? 0.855 6.834 7.569 1.00 98.00 247 SER A N 1
ATOM 1804 C CA . SER A 1 247 ? 2.043 7.671 7.460 1.00 98.00 247 SER A CA 1
ATOM 1805 C C . SER A 1 247 ? 2.059 8.714 8.571 1.00 98.00 247 SER A C 1
ATOM 1807 O O . SER A 1 247 ? 1.436 9.770 8.434 1.00 98.00 247 SER A O 1
ATOM 1809 N N . GLY A 1 248 ? 2.815 8.451 9.634 1.00 97.94 248 GLY A N 1
ATOM 1810 C CA . GLY A 1 248 ? 3.137 9.452 10.654 1.00 97.94 248 GLY A CA 1
ATOM 1811 C C . GLY A 1 248 ? 4.353 10.261 10.218 1.00 97.94 248 GLY A C 1
ATOM 1812 O O . GLY A 1 248 ? 5.309 9.682 9.722 1.00 97.94 248 GLY A O 1
ATOM 1813 N N . ILE A 1 249 ? 4.326 11.585 10.339 1.00 97.69 249 ILE A N 1
ATOM 1814 C CA . ILE A 1 249 ? 5.422 12.449 9.879 1.00 97.69 249 ILE A CA 1
ATOM 1815 C C . ILE A 1 249 ? 5.727 13.493 10.941 1.00 97.69 249 ILE A C 1
ATOM 1817 O O . ILE A 1 249 ? 4.824 14.213 11.367 1.00 97.69 249 ILE A O 1
ATOM 1821 N N . ALA A 1 250 ? 6.993 13.611 11.339 1.00 97.19 250 ALA A N 1
ATOM 1822 C CA . ALA A 1 250 ? 7.435 14.662 12.245 1.00 97.19 250 ALA A CA 1
ATOM 1823 C C . ALA A 1 250 ? 7.268 16.037 11.578 1.00 97.19 250 ALA A C 1
ATOM 1825 O O . ALA A 1 250 ? 7.798 16.288 10.493 1.00 97.19 250 ALA A O 1
ATOM 1826 N N . ASN A 1 251 ? 6.546 16.958 12.219 1.00 95.44 251 ASN A N 1
ATOM 1827 C CA . ASN A 1 251 ? 6.243 18.269 11.636 1.00 95.44 251 ASN A CA 1
ATOM 1828 C C . ASN A 1 251 ? 7.471 19.168 11.485 1.00 95.44 251 ASN A C 1
ATOM 1830 O O . ASN A 1 251 ? 7.489 20.017 10.599 1.00 95.44 251 ASN A O 1
ATOM 1834 N N . ARG A 1 252 ? 8.514 18.950 12.294 1.00 93.38 252 ARG A N 1
ATOM 1835 C CA . ARG A 1 252 ? 9.755 19.727 12.220 1.00 93.38 252 ARG A CA 1
ATOM 1836 C C . ARG A 1 252 ? 10.722 19.216 11.153 1.00 93.38 252 ARG A C 1
ATOM 1838 O O . ARG A 1 252 ? 11.189 20.003 10.341 1.00 93.38 252 ARG A O 1
ATOM 1845 N N . SER A 1 253 ? 11.065 17.929 11.181 1.00 93.88 253 SER A N 1
ATOM 1846 C CA . SER A 1 253 ? 12.085 17.356 10.286 1.00 93.88 253 SER A CA 1
ATOM 1847 C C . SER A 1 253 ? 11.520 16.854 8.960 1.00 93.88 253 SER A C 1
ATOM 1849 O O . SER A 1 253 ? 12.289 16.620 8.035 1.00 93.88 253 SER A O 1
ATOM 1851 N N . ASN A 1 254 ? 10.198 16.678 8.862 1.00 95.38 254 ASN A N 1
ATOM 1852 C CA . ASN A 1 254 ? 9.526 15.929 7.798 1.00 95.38 254 ASN A CA 1
ATOM 1853 C C . ASN A 1 254 ? 9.903 14.442 7.729 1.00 95.38 254 ASN A C 1
ATOM 1855 O O . ASN A 1 254 ? 9.596 13.794 6.730 1.00 95.38 254 ASN A O 1
ATOM 1859 N N . ASP A 1 255 ? 10.516 13.900 8.784 1.00 95.88 255 ASP A N 1
ATOM 1860 C CA . ASP A 1 255 ? 10.882 12.488 8.858 1.00 95.88 255 ASP A CA 1
ATOM 1861 C C . ASP A 1 255 ? 9.638 11.598 9.028 1.00 95.88 255 ASP A C 1
ATOM 1863 O O . ASP A 1 255 ? 8.882 11.796 9.992 1.00 95.88 255 ASP A O 1
ATOM 1867 N N . PRO A 1 256 ? 9.357 10.682 8.082 1.00 96.38 256 PRO A N 1
ATOM 1868 C CA . PRO A 1 256 ? 8.155 9.866 8.104 1.00 96.38 256 PRO A CA 1
ATOM 1869 C C . PRO A 1 256 ? 8.392 8.453 8.662 1.00 96.38 256 PRO A C 1
ATOM 1871 O O . PRO A 1 256 ? 9.420 7.822 8.446 1.00 96.38 256 PRO A O 1
ATOM 1874 N N . SER A 1 257 ? 7.360 7.899 9.290 1.00 96.69 257 SER A N 1
ATOM 1875 C CA . SER A 1 257 ? 7.224 6.485 9.638 1.00 96.69 257 SER A CA 1
ATOM 1876 C C . SER A 1 257 ? 6.049 5.873 8.879 1.00 96.69 257 SER A C 1
ATOM 1878 O O . SER A 1 257 ? 4.944 6.424 8.863 1.00 96.69 257 SER A O 1
ATOM 1880 N N . THR A 1 258 ? 6.285 4.731 8.235 1.00 96.81 258 THR A N 1
ATOM 1881 C CA . THR A 1 258 ? 5.240 3.938 7.573 1.00 96.81 258 THR A CA 1
ATOM 1882 C C . THR A 1 258 ? 4.555 3.033 8.574 1.00 96.81 258 THR A C 1
ATOM 1884 O O . THR A 1 258 ? 5.213 2.362 9.362 1.00 96.81 258 THR A O 1
ATOM 1887 N N . PHE A 1 259 ? 3.233 2.975 8.488 1.00 97.06 259 PHE A N 1
ATOM 1888 C CA . PHE A 1 259 ? 2.419 2.008 9.205 1.00 97.06 259 PHE A CA 1
ATOM 1889 C C . PHE A 1 259 ? 1.737 1.121 8.172 1.00 97.06 259 PHE A C 1
ATOM 1891 O O . PHE A 1 259 ? 0.889 1.580 7.405 1.00 97.06 259 PHE A O 1
ATOM 1898 N N . GLU A 1 260 ? 2.151 -0.138 8.111 1.00 94.62 260 GLU A N 1
ATOM 1899 C CA . GLU A 1 260 ? 1.551 -1.121 7.215 1.00 94.62 260 GLU A CA 1
ATOM 1900 C C . GLU A 1 260 ? 0.177 -1.545 7.737 1.00 94.62 260 GLU A C 1
ATOM 1902 O O . GLU A 1 260 ? -0.088 -1.528 8.943 1.00 94.62 260 GLU A O 1
ATOM 1907 N N . MET A 1 261 ? -0.714 -1.920 6.819 1.00 96.50 261 MET A N 1
ATOM 1908 C CA . MET A 1 261 ? -1.962 -2.569 7.203 1.00 96.50 261 MET A CA 1
ATOM 1909 C C . MET A 1 261 ? -1.682 -3.925 7.855 1.00 96.50 261 MET A C 1
ATOM 1911 O O . MET A 1 261 ? -0.790 -4.653 7.429 1.00 96.50 261 MET A O 1
ATOM 1915 N N . SER A 1 262 ? -2.489 -4.305 8.844 1.00 95.69 262 SER A N 1
ATOM 1916 C CA . SER A 1 262 ? -2.452 -5.675 9.359 1.00 95.69 262 SER A CA 1
ATOM 1917 C C . SER A 1 262 ? -2.813 -6.676 8.256 1.00 95.69 262 SER A C 1
ATOM 1919 O O . SER A 1 262 ? -3.847 -6.525 7.594 1.00 95.69 262 SER A O 1
ATOM 1921 N N . PHE A 1 263 ? -2.024 -7.737 8.122 1.00 90.62 263 PHE A N 1
ATOM 1922 C CA . PHE A 1 263 ? -2.324 -8.869 7.249 1.00 90.62 263 PHE A CA 1
ATOM 1923 C C . PHE A 1 263 ? -3.048 -9.973 8.024 1.00 90.62 263 PHE A C 1
ATOM 1925 O O . PHE A 1 263 ? -2.949 -10.053 9.246 1.00 90.62 263 PHE A O 1
ATOM 1932 N N . ARG A 1 264 ? -3.803 -10.823 7.321 1.00 83.62 264 ARG A N 1
ATOM 1933 C CA . ARG A 1 264 ? -4.430 -11.995 7.948 1.00 83.62 264 ARG A CA 1
ATOM 1934 C C . ARG A 1 264 ? -3.375 -13.039 8.272 1.00 83.62 264 ARG A C 1
ATOM 1936 O O . ARG A 1 264 ? -2.521 -13.307 7.432 1.00 83.62 264 ARG A O 1
ATOM 1943 N N . ASP A 1 265 ? -3.529 -13.712 9.405 1.00 77.19 265 ASP A N 1
ATOM 1944 C CA . ASP A 1 265 ? -2.626 -14.786 9.834 1.00 77.19 265 ASP A CA 1
ATOM 1945 C C . ASP A 1 265 ? -2.487 -15.893 8.784 1.00 77.19 265 ASP A C 1
ATOM 1947 O O . ASP A 1 265 ? -1.398 -16.415 8.582 1.00 77.19 265 ASP A O 1
ATOM 1951 N N . SER A 1 266 ? -3.552 -16.191 8.032 1.00 75.69 266 SER A N 1
ATOM 1952 C CA . SER A 1 266 ? -3.533 -17.175 6.941 1.00 75.69 266 SER A CA 1
ATOM 1953 C C . SER A 1 266 ? -2.585 -16.829 5.783 1.00 75.69 266 SER A C 1
ATOM 1955 O O . SER A 1 266 ? -2.383 -17.660 4.907 1.00 75.69 266 SER A O 1
ATOM 1957 N N . LEU A 1 267 ? -2.076 -15.593 5.716 1.00 74.81 267 LEU A N 1
ATOM 1958 C CA . LEU A 1 267 ? -1.084 -15.153 4.728 1.00 74.81 267 LEU A CA 1
ATOM 1959 C C . LEU A 1 267 ? 0.358 -15.340 5.230 1.00 74.81 267 LEU A C 1
ATOM 1961 O O . LEU A 1 267 ? 1.282 -15.348 4.421 1.00 74.81 267 LEU A O 1
ATOM 1965 N N . LEU A 1 268 ? 0.544 -15.444 6.551 1.00 67.12 268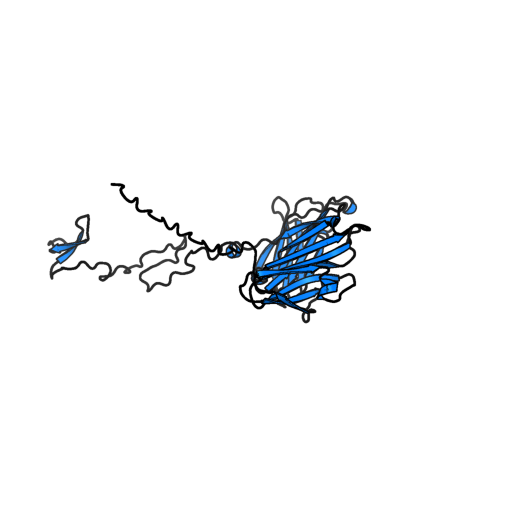 LEU A N 1
ATOM 1966 C CA . LEU A 1 268 ? 1.842 -15.515 7.238 1.00 67.12 268 LEU A CA 1
ATOM 1967 C C . LEU A 1 268 ? 2.135 -16.906 7.789 1.00 67.12 268 LEU A C 1
ATOM 1969 O O . LEU A 1 268 ? 3.287 -17.337 7.833 1.00 67.12 268 LEU A O 1
ATOM 1973 N N . ALA A 1 269 ? 1.087 -17.635 8.167 1.00 61.41 269 ALA A N 1
ATOM 1974 C CA . ALA A 1 269 ? 1.134 -19.072 8.115 1.00 61.41 269 ALA A CA 1
ATOM 1975 C C . ALA A 1 269 ? 1.453 -19.386 6.658 1.00 61.41 269 ALA A C 1
ATOM 1977 O O . ALA A 1 269 ? 0.629 -19.159 5.772 1.00 61.41 269 ALA A O 1
ATOM 1978 N N . GLY A 1 270 ? 2.664 -19.878 6.386 1.00 52.62 270 GLY A N 1
ATOM 1979 C CA . GLY A 1 270 ? 2.906 -20.547 5.119 1.00 52.62 270 GLY A CA 1
ATOM 1980 C C . GLY A 1 270 ? 1.820 -21.605 4.908 1.00 52.62 270 GLY A C 1
ATOM 1981 O O . GLY A 1 270 ? 0.972 -21.866 5.765 1.00 52.62 270 GLY A O 1
ATOM 1982 N N . SER A 1 271 ? 1.885 -22.332 3.815 1.00 49.16 271 SER A N 1
ATOM 1983 C CA . SER A 1 271 ? 1.348 -23.689 3.794 1.00 49.16 271 SER A CA 1
ATOM 1984 C C . SER A 1 271 ? 2.061 -24.565 4.852 1.00 49.16 271 SER A C 1
ATOM 1986 O O . SER A 1 271 ? 2.735 -25.531 4.506 1.00 49.16 271 SER A O 1
ATOM 1988 N N . GLY A 1 272 ? 2.020 -24.189 6.137 1.00 44.78 272 GLY A N 1
ATOM 1989 C CA . GLY A 1 272 ? 2.442 -24.978 7.269 1.00 44.78 272 GLY A CA 1
ATOM 1990 C C . GLY A 1 272 ? 1.660 -26.257 7.126 1.00 44.78 272 GLY A C 1
ATOM 1991 O O . GLY A 1 272 ? 0.437 -26.202 7.024 1.00 44.78 272 GLY A O 1
ATOM 1992 N N . GLY A 1 273 ? 2.394 -27.354 6.967 1.00 46.75 273 GLY A N 1
ATOM 1993 C CA . GLY A 1 273 ? 1.922 -28.645 6.479 1.00 46.75 273 GLY A CA 1
ATOM 1994 C C . GLY A 1 273 ? 0.921 -29.359 7.386 1.00 46.75 273 GLY A C 1
ATOM 1995 O O . GLY A 1 273 ? 1.061 -30.552 7.625 1.00 46.75 273 GLY A O 1
ATOM 1996 N N . GLY A 1 274 ? -0.085 -28.654 7.895 1.00 54.56 274 GLY A N 1
ATOM 1997 C CA . GLY A 1 274 ? -1.358 -29.234 8.258 1.00 54.56 274 GLY A CA 1
ATOM 1998 C C . GLY A 1 274 ? -2.088 -29.614 6.977 1.00 54.56 274 GLY A C 1
ATOM 1999 O O . GLY A 1 274 ? -2.203 -28.823 6.040 1.00 54.56 274 GLY A O 1
ATOM 2000 N N . LEU A 1 275 ? -2.557 -30.855 6.930 1.00 56.53 275 LEU A N 1
ATOM 2001 C CA . LEU A 1 275 ? -3.465 -31.318 5.891 1.00 56.53 275 LEU A CA 1
ATOM 2002 C C . LEU A 1 275 ? -4.690 -30.390 5.913 1.00 56.53 275 LEU A C 1
ATOM 2004 O O . LEU A 1 275 ? -5.397 -30.338 6.914 1.00 56.53 275 LEU A O 1
ATOM 2008 N N . THR A 1 276 ? -4.933 -29.632 4.840 1.00 59.09 276 THR A N 1
ATOM 2009 C CA . THR A 1 276 ? -6.141 -28.788 4.722 1.00 59.09 276 THR A CA 1
ATOM 2010 C C . THR A 1 276 ? -7.403 -29.628 4.545 1.00 59.09 276 THR A C 1
ATOM 2012 O O . THR A 1 276 ? -8.500 -29.166 4.843 1.00 59.09 276 THR A O 1
ATOM 2015 N N . ALA A 1 277 ? -7.241 -30.865 4.073 1.00 65.19 277 ALA A N 1
ATOM 2016 C CA . ALA A 1 277 ? -8.252 -31.906 4.076 1.00 65.19 277 ALA A CA 1
ATOM 2017 C C . ALA A 1 277 ? -7.574 -33.283 4.032 1.00 65.19 277 ALA A C 1
ATOM 2019 O O . ALA A 1 277 ? -6.554 -33.466 3.363 1.00 65.19 277 ALA A O 1
ATOM 2020 N N . VAL A 1 278 ? -8.170 -34.273 4.696 1.00 67.94 278 VAL A N 1
ATOM 2021 C CA . VAL A 1 278 ? -7.842 -35.692 4.514 1.00 67.94 278 VAL A CA 1
ATOM 2022 C C . VAL A 1 278 ? -8.956 -36.320 3.692 1.00 67.94 278 VAL A C 1
ATOM 2024 O O . VAL A 1 278 ? -10.078 -36.463 4.165 1.00 67.94 278 VAL A O 1
ATOM 2027 N N . THR A 1 279 ? -8.662 -36.698 2.447 1.00 74.25 279 THR A N 1
ATOM 2028 C CA . THR A 1 279 ? -9.606 -37.498 1.655 1.00 74.25 279 THR A CA 1
ATOM 2029 C C . THR A 1 279 ? -9.464 -38.955 2.074 1.00 74.25 279 THR A C 1
ATOM 2031 O O . THR A 1 279 ? -8.394 -39.540 1.922 1.00 74.25 279 THR A O 1
ATOM 2034 N N . HIS A 1 280 ? -10.530 -39.549 2.604 1.00 79.00 280 HIS A N 1
ATOM 2035 C CA . HIS A 1 280 ? -10.547 -40.946 3.031 1.00 79.00 280 HIS A CA 1
ATOM 2036 C C . HIS A 1 280 ? -11.739 -41.688 2.421 1.00 79.00 280 HIS A C 1
ATOM 2038 O O . HIS A 1 280 ? -12.782 -41.112 2.125 1.00 79.00 280 HIS A O 1
ATOM 2044 N N . ASN A 1 281 ? -11.606 -43.004 2.266 1.00 78.94 281 ASN A N 1
ATOM 2045 C CA . ASN A 1 281 ? -12.626 -43.879 1.678 1.00 78.94 281 ASN A CA 1
ATOM 2046 C C . ASN A 1 281 ? -13.740 -44.275 2.673 1.00 78.94 281 ASN A C 1
ATOM 2048 O O . ASN A 1 281 ? -14.247 -45.391 2.626 1.00 78.94 281 ASN A O 1
ATOM 2052 N N . GLY A 1 282 ? -14.078 -43.387 3.613 1.00 82.06 282 GLY A N 1
ATOM 2053 C CA . GLY A 1 282 ? -15.076 -43.641 4.664 1.00 82.06 282 GLY A CA 1
ATOM 2054 C C . GLY A 1 282 ? -14.608 -44.498 5.850 1.00 82.06 282 GLY A C 1
ATOM 2055 O O . GLY A 1 282 ? -15.378 -44.685 6.782 1.00 82.06 282 GLY A O 1
ATOM 2056 N N . THR A 1 283 ? -13.363 -44.993 5.861 1.00 87.94 283 THR A N 1
ATOM 2057 C CA . THR A 1 283 ? -12.808 -45.756 7.006 1.00 87.94 283 THR A CA 1
ATOM 2058 C C . THR A 1 283 ? -12.308 -44.874 8.155 1.00 87.94 283 THR A C 1
ATOM 2060 O O . THR A 1 283 ? -12.097 -45.366 9.263 1.00 87.94 283 THR A O 1
ATOM 2063 N N . LEU A 1 284 ? -12.163 -43.571 7.914 1.00 90.38 284 LEU A N 1
ATOM 2064 C CA . LEU A 1 284 ? -11.891 -42.552 8.925 1.00 90.38 284 LEU A CA 1
ATOM 2065 C C . LEU A 1 284 ? -13.136 -41.682 9.160 1.00 90.38 284 LEU A C 1
ATOM 2067 O O . LEU A 1 284 ? -14.056 -41.665 8.343 1.00 90.38 284 LEU A O 1
ATOM 2071 N N . THR A 1 285 ? -13.157 -40.971 10.280 1.00 89.31 285 THR A N 1
ATOM 2072 C CA . THR A 1 285 ? -14.128 -39.920 10.621 1.00 89.31 285 THR A CA 1
ATOM 2073 C C . THR A 1 285 ? -13.405 -38.687 11.135 1.00 89.31 285 THR A C 1
ATOM 2075 O O . THR A 1 285 ? -12.264 -38.784 11.584 1.00 89.31 285 THR A O 1
ATOM 2078 N N . GLY A 1 286 ? -14.110 -37.558 11.154 1.00 84.81 286 GLY A N 1
ATOM 2079 C CA . GLY A 1 286 ? -13.575 -36.276 11.603 1.00 84.81 286 GLY A CA 1
ATOM 2080 C C . GLY A 1 286 ? -12.822 -35.544 10.499 1.00 84.81 286 GLY A C 1
ATOM 2081 O O . GLY A 1 286 ? -12.487 -36.120 9.465 1.00 84.81 286 GLY A O 1
ATOM 2082 N N . ASP A 1 287 ? -12.585 -34.256 10.714 1.00 79.88 287 ASP A N 1
ATOM 2083 C CA . ASP A 1 287 ? -11.878 -33.378 9.774 1.00 79.88 287 ASP A CA 1
ATOM 2084 C C . ASP A 1 287 ? -10.462 -33.011 10.251 1.00 79.88 287 ASP A C 1
ATOM 2086 O O . ASP A 1 287 ? -9.726 -32.323 9.547 1.00 79.88 287 ASP A O 1
ATOM 2090 N N . GLY A 1 288 ? -10.057 -33.499 11.429 1.00 73.62 288 GLY A N 1
ATOM 2091 C CA . GLY A 1 288 ? -8.744 -33.228 12.011 1.00 73.62 288 GLY A CA 1
ATOM 2092 C C . GLY A 1 288 ? -8.659 -31.919 12.787 1.00 73.62 288 GLY A C 1
ATOM 2093 O O . GLY A 1 288 ? -7.566 -31.534 13.199 1.00 73.62 288 GLY A O 1
ATOM 2094 N N . THR A 1 289 ? -9.788 -31.251 13.032 1.00 75.00 289 THR A N 1
ATOM 2095 C CA . THR A 1 289 ? -9.862 -30.100 13.939 1.00 75.00 289 THR A CA 1
ATOM 2096 C C . THR A 1 289 ? -9.898 -30.536 15.405 1.00 75.00 289 THR A C 1
ATOM 2098 O O . THR A 1 289 ? -10.199 -31.682 15.728 1.00 75.00 289 THR A O 1
ATOM 2101 N N . LEU A 1 290 ? -9.655 -29.603 16.333 1.00 75.88 290 LEU A N 1
ATOM 2102 C CA . LEU A 1 290 ? -9.840 -29.863 17.770 1.00 75.88 290 LEU A CA 1
ATOM 2103 C C . LEU A 1 290 ? -11.299 -30.212 18.118 1.00 75.88 290 LEU A C 1
ATOM 2105 O O . LEU A 1 290 ? -11.539 -30.979 19.046 1.00 75.88 290 LEU A O 1
ATOM 2109 N N . SER A 1 291 ? -12.267 -29.665 17.374 1.00 78.81 291 SER A N 1
ATOM 2110 C CA . SER A 1 291 ? -13.697 -29.959 17.531 1.00 78.81 291 SER A CA 1
ATOM 2111 C C . SER A 1 291 ? -14.128 -31.281 16.892 1.00 78.81 291 SER A C 1
ATOM 2113 O O . SER A 1 291 ? -15.128 -31.853 17.319 1.00 78.81 291 SER A O 1
ATOM 2115 N N . SER A 1 292 ? -13.401 -31.772 15.883 1.00 80.94 292 SER A N 1
ATOM 2116 C CA . SER A 1 292 ? -13.666 -33.053 15.221 1.00 80.94 292 SER A CA 1
ATOM 2117 C C . SER A 1 292 ? -12.355 -33.758 14.834 1.00 80.94 292 SER A C 1
ATOM 2119 O O . SER A 1 292 ? -11.970 -33.789 13.660 1.00 80.94 292 SER A O 1
ATOM 2121 N N . PRO A 1 293 ? -11.630 -34.322 15.820 1.00 84.81 293 PRO A N 1
ATOM 2122 C CA . PRO A 1 293 ? -10.348 -34.970 15.565 1.00 84.81 293 PRO A CA 1
ATOM 2123 C C . PRO A 1 293 ? -10.487 -36.154 14.603 1.00 84.81 293 PRO A C 1
ATOM 2125 O O . PRO A 1 293 ? -11.530 -36.810 14.566 1.00 84.81 293 PRO A O 1
ATOM 2128 N N . LEU A 1 294 ? -9.418 -36.467 13.862 1.00 90.25 294 LEU A N 1
ATOM 2129 C CA . LEU A 1 294 ? -9.394 -37.673 13.032 1.00 90.25 294 LEU A CA 1
ATOM 2130 C C . LEU A 1 294 ? -9.515 -38.920 13.914 1.00 90.25 294 LEU A C 1
ATOM 2132 O O . LEU A 1 294 ? -8.759 -39.103 14.868 1.00 90.25 294 LEU A O 1
ATOM 2136 N N . GLY A 1 295 ? -10.448 -39.793 13.552 1.00 88.62 295 GLY A N 1
ATOM 2137 C CA . GLY A 1 295 ? -10.694 -41.074 14.203 1.00 88.62 295 GLY A CA 1
ATOM 2138 C C . GLY A 1 295 ? -10.977 -42.175 13.188 1.00 88.62 295 GLY A C 1
ATOM 2139 O O . GLY A 1 295 ? -11.087 -41.924 11.988 1.00 88.62 295 GLY A O 1
ATOM 2140 N N . ILE A 1 296 ? -11.102 -43.409 13.671 1.00 90.25 296 ILE A N 1
ATOM 2141 C CA . ILE A 1 296 ? -11.567 -44.527 12.847 1.00 90.25 296 ILE A CA 1
ATOM 2142 C C . ILE A 1 296 ? -13.095 -44.483 12.808 1.00 90.25 296 ILE A C 1
ATOM 2144 O O . ILE A 1 296 ? -13.738 -44.379 13.853 1.00 90.25 296 ILE A O 1
ATOM 2148 N N . ALA A 1 297 ? -13.670 -44.581 11.609 1.00 88.75 297 ALA A N 1
ATOM 2149 C CA . ALA A 1 297 ? -15.115 -44.613 11.440 1.00 88.75 297 ALA A CA 1
ATOM 2150 C C . ALA A 1 297 ? -15.743 -45.821 12.137 1.00 88.75 297 ALA A C 1
ATOM 2152 O O . ALA A 1 297 ? -15.102 -46.862 12.311 1.00 88.75 297 ALA A O 1
ATOM 2153 N N . ASN A 1 298 ? -17.034 -45.734 12.462 1.00 83.25 298 ASN A N 1
ATOM 2154 C CA . ASN A 1 298 ? -17.769 -46.921 12.885 1.00 83.25 298 ASN A CA 1
ATOM 2155 C C . ASN A 1 298 ? -17.728 -47.979 11.766 1.00 83.25 298 ASN A C 1
ATOM 2157 O O . ASN A 1 298 ? -18.078 -47.689 10.624 1.00 83.25 298 ASN A O 1
ATOM 2161 N N . GLY A 1 299 ? -17.259 -49.188 12.083 1.00 79.38 299 GLY A N 1
ATOM 2162 C CA . GLY A 1 299 ? -17.002 -50.233 11.083 1.00 79.38 299 GLY A CA 1
ATOM 2163 C C . GLY A 1 299 ? -15.779 -49.990 10.181 1.00 79.38 299 GLY A C 1
ATOM 2164 O O . GLY A 1 299 ? -15.565 -50.748 9.240 1.00 79.38 299 GLY A O 1
ATOM 2165 N N . GLY A 1 300 ? -14.954 -48.974 10.460 1.00 82.25 300 GLY A N 1
ATOM 2166 C CA . GLY A 1 300 ? -13.733 -48.666 9.705 1.00 82.25 300 GLY A CA 1
ATOM 2167 C C . GLY A 1 300 ? -12.621 -49.711 9.864 1.00 82.25 300 GLY A C 1
ATOM 2168 O O . GLY A 1 300 ? -11.724 -49.793 9.024 1.00 82.25 300 GLY A O 1
ATOM 2169 N N . VAL A 1 301 ? -12.703 -50.551 10.902 1.00 80.88 301 VAL A N 1
ATOM 2170 C CA . VAL A 1 301 ? -11.847 -51.730 11.091 1.00 80.88 301 VAL A CA 1
ATOM 2171 C C . VAL A 1 301 ? -12.578 -52.972 10.577 1.00 80.88 301 VAL A C 1
ATOM 2173 O O . VAL A 1 301 ? -13.526 -53.447 11.198 1.00 80.88 301 VAL A O 1
ATOM 2176 N N . GLY A 1 302 ? -12.134 -53.504 9.438 1.00 76.81 302 GLY A N 1
ATOM 2177 C CA . GLY A 1 302 ? -12.673 -54.714 8.822 1.00 76.81 302 GLY A CA 1
ATOM 2178 C C . GLY A 1 302 ? -11.733 -55.918 8.918 1.00 76.81 302 GLY A C 1
ATOM 2179 O O . GLY A 1 302 ? -10.643 -55.860 9.487 1.00 76.81 302 GLY A O 1
ATOM 2180 N N . LYS A 1 303 ? -12.144 -57.036 8.307 1.00 66.94 303 LYS A N 1
ATOM 2181 C CA . LYS A 1 303 ? -11.370 -58.293 8.293 1.00 66.94 303 LYS A CA 1
ATOM 21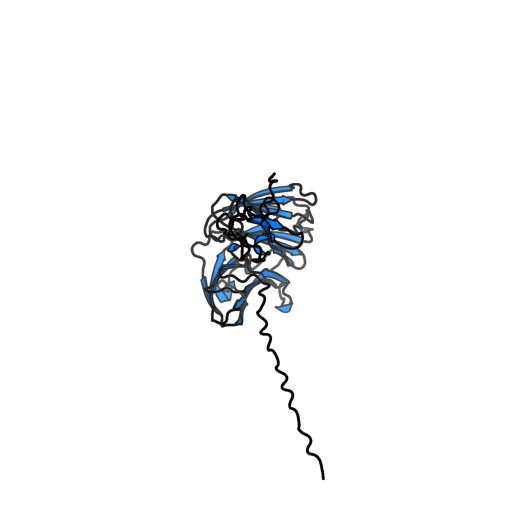82 C C . LYS A 1 303 ? -9.965 -58.122 7.715 1.00 66.94 303 LYS A C 1
ATOM 2184 O O . LYS A 1 303 ? -9.044 -58.771 8.188 1.00 66.94 303 LYS A O 1
ATOM 2189 N N . THR A 1 304 ? -9.796 -57.244 6.727 1.00 69.75 304 THR A N 1
ATOM 2190 C CA . THR A 1 304 ? -8.494 -56.950 6.113 1.00 69.75 304 THR A CA 1
ATOM 2191 C C . THR A 1 304 ? -7.538 -56.277 7.102 1.00 69.75 304 THR A C 1
ATOM 2193 O O . THR A 1 304 ? -6.342 -56.536 7.060 1.00 69.75 304 THR A O 1
ATOM 2196 N N . GLN A 1 305 ? -8.062 -55.452 8.015 1.00 76.69 305 GLN A N 1
ATOM 2197 C CA . GLN A 1 305 ? -7.306 -54.799 9.087 1.00 76.69 305 GLN A CA 1
ATOM 2198 C C . GLN A 1 305 ? -7.071 -55.723 10.297 1.00 76.69 305 GLN A C 1
ATOM 2200 O O . GLN A 1 305 ? -6.126 -55.509 11.048 1.00 76.69 305 GLN A O 1
ATOM 2205 N N . LEU A 1 306 ? -7.908 -56.753 10.476 1.00 71.38 306 LEU A N 1
ATOM 2206 C CA . LEU A 1 306 ? -7.838 -57.749 11.559 1.00 71.38 306 LEU A CA 1
ATOM 2207 C C . LEU A 1 306 ? -7.267 -59.105 11.102 1.00 71.38 306 LEU A C 1
ATOM 2209 O O . LEU A 1 306 ? -7.458 -60.120 11.770 1.00 71.38 306 LEU A O 1
ATOM 2213 N N . ALA A 1 307 ? -6.608 -59.166 9.945 1.00 64.56 307 ALA A N 1
ATOM 2214 C CA . ALA A 1 307 ? -6.155 -60.426 9.372 1.00 64.56 307 ALA A CA 1
ATOM 2215 C C . ALA A 1 307 ? -4.935 -60.982 10.128 1.00 64.56 307 ALA A C 1
ATOM 2217 O O . ALA A 1 307 ? -3.853 -60.401 10.093 1.00 64.56 307 ALA A O 1
ATOM 2218 N N . ALA A 1 308 ? -5.092 -62.153 10.748 1.00 65.00 308 ALA A N 1
ATOM 2219 C CA . ALA A 1 308 ? -3.983 -62.993 11.189 1.00 65.00 308 ALA A CA 1
ATOM 2220 C C . ALA A 1 308 ? -3.868 -64.212 10.247 1.00 65.00 308 ALA A C 1
ATOM 2222 O O . ALA A 1 308 ? -4.873 -64.900 10.031 1.00 65.00 308 ALA A O 1
ATOM 2223 N N . PRO A 1 309 ? -2.692 -64.508 9.661 1.00 66.69 309 PRO A N 1
ATOM 2224 C CA . PRO A 1 309 ? -2.518 -65.697 8.828 1.00 66.69 309 PRO A CA 1
ATOM 2225 C C . PRO A 1 309 ? -2.671 -66.986 9.660 1.00 66.69 309 PRO A C 1
ATOM 2227 O O . PRO A 1 309 ? -2.401 -66.994 10.858 1.00 66.69 309 PRO A O 1
ATOM 2230 N N . GLY A 1 310 ? -3.090 -68.087 9.026 1.00 70.75 310 GLY A N 1
ATOM 2231 C CA . GLY A 1 310 ? -3.083 -69.424 9.646 1.00 70.75 310 GLY A CA 1
ATOM 2232 C C . GLY A 1 310 ? -4.316 -69.818 10.472 1.00 70.75 310 GLY A C 1
ATOM 2233 O O . GLY A 1 310 ? -4.261 -70.828 11.167 1.00 70.75 310 GLY A O 1
ATOM 2234 N N . GLY A 1 311 ? -5.420 -69.067 10.403 1.00 72.31 311 GLY A N 1
ATOM 2235 C CA . GLY A 1 311 ? -6.685 -69.462 11.034 1.00 72.31 311 GLY A CA 1
ATOM 2236 C C . GLY A 1 311 ? -7.343 -70.657 10.336 1.00 72.31 311 GLY A C 1
ATOM 2237 O O . GLY A 1 311 ? -7.329 -70.755 9.108 1.00 72.31 311 GLY A O 1
ATOM 2238 N N . THR A 1 312 ? -7.944 -71.555 11.115 1.00 74.81 312 THR A N 1
ATOM 2239 C CA . THR A 1 312 ? -8.707 -72.720 10.632 1.00 74.81 312 THR A CA 1
ATOM 2240 C C . THR A 1 312 ? -10.176 -72.645 11.066 1.00 74.81 312 THR A C 1
ATOM 2242 O O . THR A 1 312 ? -10.533 -71.891 11.972 1.00 74.81 312 THR A O 1
ATOM 2245 N N . SER A 1 313 ? -11.059 -73.394 10.391 1.00 73.94 313 SER A N 1
ATOM 2246 C CA . SER A 1 313 ? -12.500 -73.392 10.696 1.00 73.94 313 SER A CA 1
ATOM 2247 C C . SER A 1 313 ? -12.760 -73.812 12.149 1.00 73.94 313 SER A C 1
ATOM 2249 O O . SER A 1 313 ? -12.253 -74.838 12.595 1.00 73.94 313 SER A O 1
ATOM 2251 N N . GLY A 1 314 ? -13.551 -73.020 12.878 1.00 73.69 314 GLY A N 1
ATOM 2252 C CA . GLY A 1 314 ? -13.869 -73.238 14.297 1.00 73.69 314 GLY A CA 1
ATOM 2253 C C . GLY A 1 314 ? -13.024 -72.421 15.283 1.00 73.69 314 GLY A C 1
ATOM 2254 O O . GLY A 1 314 ? -13.233 -72.519 16.494 1.00 73.69 314 GLY A O 1
ATOM 2255 N N . GLN A 1 315 ? -12.101 -71.594 14.785 1.00 79.94 315 GLN A N 1
ATOM 2256 C CA . GLN A 1 315 ? -11.321 -70.671 15.607 1.00 79.94 315 GLN A CA 1
ATOM 2257 C C . GLN A 1 315 ? -11.927 -69.261 15.635 1.00 79.94 315 GLN A C 1
ATOM 2259 O O . GLN A 1 315 ? -12.497 -68.787 14.652 1.00 79.94 315 GLN A O 1
ATOM 2264 N N . VAL A 1 316 ? -11.766 -68.580 16.768 1.00 78.25 316 VAL A N 1
ATOM 2265 C CA . VAL A 1 316 ? -12.079 -67.161 16.967 1.00 78.25 316 VAL A CA 1
ATOM 2266 C C . VAL A 1 316 ? -10.782 -66.366 17.090 1.00 78.25 316 VAL A C 1
ATOM 2268 O O . VAL A 1 316 ? -9.785 -66.861 17.619 1.00 78.25 316 VAL A O 1
ATOM 2271 N N . LEU A 1 317 ? -10.778 -65.135 16.580 1.00 79.56 317 LEU A N 1
ATOM 2272 C CA . LEU A 1 317 ? -9.646 -64.229 16.748 1.00 79.56 317 LEU A CA 1
ATOM 2273 C C . LEU A 1 317 ? -9.717 -63.629 18.157 1.00 79.56 317 LEU A C 1
ATOM 2275 O O . LEU A 1 317 ? -10.619 -62.850 18.456 1.00 79.56 317 LEU A O 1
ATOM 2279 N N . GLY A 1 318 ? -8.790 -64.030 19.020 1.00 77.69 318 GLY A N 1
ATOM 2280 C CA . GLY A 1 318 ? -8.638 -63.520 20.379 1.00 77.69 318 GLY A CA 1
ATOM 2281 C C . GLY A 1 318 ? -7.341 -62.730 20.542 1.00 77.69 318 GLY A C 1
ATOM 2282 O O . GLY A 1 318 ? -6.594 -62.510 19.590 1.00 77.69 318 GLY A O 1
ATOM 2283 N N . THR A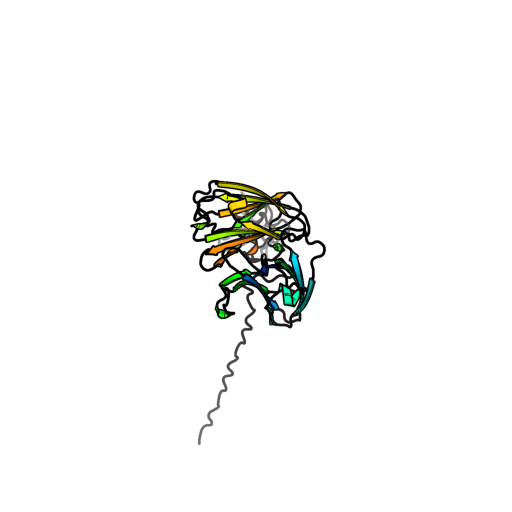 1 319 ? -7.037 -62.329 21.772 1.00 74.94 319 THR A N 1
ATOM 2284 C CA . THR A 1 319 ? -5.726 -61.784 22.145 1.00 74.94 319 THR A CA 1
ATOM 2285 C C . THR A 1 319 ? -5.124 -62.610 23.277 1.00 74.94 319 THR A C 1
ATOM 2287 O O . THR A 1 319 ? -5.847 -63.136 24.120 1.00 74.94 319 THR A O 1
ATOM 2290 N N . ASN A 1 320 ? -3.800 -62.745 23.296 1.00 76.50 320 ASN A N 1
ATOM 2291 C CA . ASN A 1 320 ? -3.052 -63.331 24.414 1.00 76.50 320 ASN A CA 1
ATOM 2292 C C . ASN A 1 320 ? -2.382 -62.257 25.299 1.00 76.50 320 ASN A C 1
ATOM 2294 O O . ASN A 1 320 ? -1.498 -62.580 26.087 1.00 76.50 320 ASN A O 1
ATOM 2298 N N . GLY A 1 321 ? -2.757 -60.983 25.134 1.00 74.06 321 GLY A N 1
ATOM 2299 C CA . GLY A 1 321 ? -2.164 -59.843 25.838 1.00 74.06 321 GLY A CA 1
ATOM 2300 C C . GLY A 1 321 ? -0.932 -59.230 25.160 1.00 74.06 321 GLY A C 1
ATOM 2301 O O . GLY A 1 321 ? -0.527 -58.140 25.550 1.00 74.06 321 GLY A O 1
ATOM 2302 N N . SER A 1 322 ? -0.359 -59.870 24.132 1.00 69.00 322 SER A N 1
ATOM 2303 C CA . SER A 1 322 ? 0.775 -59.336 23.354 1.00 69.00 322 SER A CA 1
ATOM 2304 C C . SER A 1 322 ? 0.537 -59.305 21.840 1.00 69.00 322 SER A C 1
ATOM 2306 O O . SER A 1 322 ? 1.119 -58.472 21.149 1.00 69.00 322 SER A O 1
ATOM 2308 N N . ALA A 1 323 ? -0.342 -60.165 21.319 1.00 67.81 323 ALA A N 1
ATOM 2309 C CA . ALA A 1 323 ? -0.727 -60.220 19.911 1.00 67.81 323 ALA A CA 1
ATOM 2310 C C . ALA A 1 323 ? -2.192 -60.661 19.731 1.00 67.81 323 ALA A C 1
ATOM 2312 O O . ALA A 1 323 ? -2.838 -61.155 20.663 1.00 67.81 323 ALA A O 1
ATOM 2313 N N . LEU A 1 324 ? -2.707 -60.496 18.509 1.00 77.25 324 LEU A N 1
ATOM 2314 C CA . LEU A 1 324 ? -3.922 -61.172 18.049 1.00 77.25 324 LEU A CA 1
ATOM 2315 C C . LEU A 1 324 ? -3.571 -62.614 17.666 1.00 77.25 324 LEU A C 1
ATOM 2317 O O . LEU A 1 324 ? -2.598 -62.848 16.951 1.00 77.25 324 LEU A O 1
ATOM 2321 N N . VAL A 1 325 ? -4.349 -63.579 18.147 1.00 77.25 325 VAL A N 1
ATOM 2322 C CA . VAL A 1 325 ? -4.106 -65.012 17.941 1.00 77.25 325 VAL A CA 1
ATOM 2323 C C . VAL A 1 325 ? -5.408 -65.739 17.626 1.00 77.25 325 VAL A C 1
ATOM 2325 O O . VAL A 1 325 ? -6.460 -65.407 18.170 1.00 77.25 325 VAL A O 1
ATOM 2328 N N . TRP A 1 326 ? -5.344 -66.760 16.772 1.00 80.62 326 TRP A N 1
ATOM 2329 C CA . TRP A 1 326 ? -6.466 -67.673 16.569 1.00 80.62 326 TRP A CA 1
ATOM 2330 C C . TRP A 1 326 ? -6.549 -68.650 17.738 1.00 80.62 326 TRP A C 1
ATOM 2332 O O . TRP A 1 326 ? -5.579 -69.335 18.058 1.00 80.62 326 TRP A O 1
ATOM 2342 N N . GLN A 1 327 ? -7.706 -68.704 18.383 1.00 80.75 327 GLN A N 1
ATOM 2343 C CA . GLN A 1 327 ? -7.982 -69.590 19.508 1.00 80.75 327 GLN A CA 1
ATOM 2344 C C . GLN A 1 327 ? -9.166 -70.477 19.148 1.00 80.75 327 GLN A C 1
ATOM 2346 O O . GLN A 1 327 ? -10.068 -70.050 18.430 1.00 80.75 327 GLN A O 1
ATOM 2351 N N . ASN A 1 328 ? -9.187 -71.715 19.635 1.00 80.31 328 ASN A N 1
ATOM 2352 C CA . ASN A 1 328 ? -10.375 -72.554 19.484 1.00 80.31 328 ASN A CA 1
ATOM 2353 C C . ASN A 1 328 ? -11.549 -71.866 20.182 1.00 80.31 328 ASN A C 1
ATOM 2355 O O . ASN A 1 328 ? -11.369 -71.329 21.276 1.00 80.31 328 ASN A O 1
ATOM 2359 N N . ALA A 1 329 ? -12.730 -71.875 19.562 1.00 68.12 329 ALA A N 1
ATOM 2360 C CA . ALA A 1 329 ? -13.935 -71.359 20.194 1.00 68.12 329 ALA A CA 1
ATOM 2361 C C . ALA A 1 329 ? -14.221 -72.172 21.469 1.00 68.12 329 ALA A C 1
ATOM 2363 O O . ALA A 1 329 ? -14.793 -73.260 21.415 1.00 68.12 329 ALA A O 1
ATOM 2364 N N . GLY A 1 330 ? -13.773 -71.675 22.624 1.00 63.91 330 GLY A N 1
ATOM 2365 C CA . GLY A 1 330 ? -14.225 -72.181 23.911 1.00 63.91 330 GLY A CA 1
ATOM 2366 C C . GLY A 1 330 ? -15.737 -71.993 23.982 1.00 63.91 330 GLY A C 1
ATOM 2367 O O . GLY A 1 330 ? -16.250 -70.972 23.529 1.00 63.91 330 GLY A O 1
ATOM 2368 N N . SER A 1 331 ? -16.454 -72.985 24.503 1.00 51.91 331 SER A N 1
ATOM 2369 C CA . SER A 1 331 ? -17.912 -73.009 24.674 1.00 51.91 331 SER A CA 1
ATOM 2370 C C . SER A 1 331 ? -18.401 -71.983 25.711 1.00 51.91 331 SER A C 1
ATOM 2372 O O . SER A 1 331 ? -18.975 -72.334 26.737 1.00 51.91 331 SER A O 1
ATOM 2374 N N . GLY A 1 332 ? -18.133 -70.709 25.451 1.00 55.91 332 GLY A N 1
ATOM 2375 C CA . GLY A 1 332 ? -18.411 -69.572 26.312 1.00 55.91 332 GLY A CA 1
ATOM 2376 C C . GLY A 1 332 ? -18.148 -68.287 25.539 1.00 55.91 332 GLY A C 1
ATOM 2377 O O . GLY A 1 332 ? -17.129 -67.635 25.741 1.00 55.91 332 GLY A O 1
ATOM 2378 N N . GLY A 1 333 ? -19.045 -67.971 24.606 1.00 41.91 333 GLY A N 1
ATOM 2379 C CA . GLY A 1 333 ? -19.160 -66.617 24.072 1.00 41.91 333 GLY A CA 1
ATOM 2380 C C . GLY A 1 333 ? -19.921 -65.736 25.063 1.00 41.91 333 GLY A C 1
ATOM 2381 O O . GLY A 1 333 ? -20.826 -66.228 25.739 1.00 41.91 333 GLY A O 1
ATOM 2382 N N . LEU A 1 334 ? -19.527 -64.463 25.150 1.00 46.97 334 LEU A N 1
ATOM 2383 C CA . LEU A 1 334 ? -20.394 -63.389 25.644 1.00 46.97 334 LEU A CA 1
ATOM 2384 C C . LEU A 1 334 ? -21.609 -63.224 24.723 1.00 46.97 334 LEU A C 1
ATOM 2386 O O . LEU A 1 334 ? -21.429 -63.403 23.495 1.00 46.97 334 LEU A O 1
#

pLDDT: mean 88.08, std 16.09, range [38.06, 98.88]

Mean predicted aligned error: 11.73 Å

Secondary structure (DSSP, 8-state):
------------------------S--EEEEEEEEEEEEE-GGG-EEEEEEEEE--SSS-EEEEEEEEEBTS--TT--EEEEEEPTT-EEEEESHHHHHH---S-EEEEEEEEEEEEEEEEEEEEEPPTT--GGG-EEEEEEPEEGGG-B-TT-EEEEEEEEE-SSGGG-SEEEEEEEEE-SSS-EEEEEEEE-TTS-EEEEEEEEE-TT-EEEEEGGGT-TT--EEEEEEEEEEEESS--EEEEEEEEETTT--EEEEEPPPPGGGTS-S-S--S----SSSEES-SSSSS--EEPTT-S-TTTS--TT--TTEEEEE-SSSEEEEE--S---